Protein AF-A0AAN9FQL2-F1 (afdb_monomer_lite)

Structure (mmCIF, N/CA/C/O backbone):
data_AF-A0AAN9FQL2-F1
#
_entry.id   AF-A0AAN9FQL2-F1
#
loop_
_atom_site.group_PDB
_atom_site.id
_atom_site.type_symbol
_atom_site.label_atom_id
_atom_site.label_alt_id
_atom_site.label_comp_id
_atom_site.label_asym_id
_atom_site.label_entity_id
_atom_site.label_seq_id
_atom_site.pdbx_PDB_ins_code
_atom_site.Cartn_x
_atom_site.Cartn_y
_atom_site.Cartn_z
_atom_site.occupancy
_atom_site.B_iso_or_equiv
_atom_site.auth_seq_id
_atom_site.auth_comp_id
_atom_site.auth_asym_id
_atom_site.auth_atom_id
_atom_site.pdbx_PDB_model_num
ATOM 1 N N . MET A 1 1 ? 14.002 0.396 25.014 1.00 51.19 1 MET A N 1
ATOM 2 C CA . MET A 1 1 ? 13.840 1.867 25.099 1.00 51.19 1 MET A CA 1
ATOM 3 C C . MET A 1 1 ? 13.064 2.362 23.886 1.00 51.19 1 MET A C 1
ATOM 5 O O . MET A 1 1 ? 13.382 1.946 22.779 1.00 51.19 1 MET A O 1
ATOM 9 N N . LYS A 1 2 ? 12.036 3.202 24.072 1.00 46.22 2 LYS A N 1
ATOM 10 C CA . LYS A 1 2 ? 11.300 3.831 22.960 1.00 46.22 2 LYS A CA 1
ATOM 11 C C . LYS A 1 2 ? 12.174 4.928 22.347 1.00 46.22 2 LYS A C 1
ATOM 13 O O . LYS A 1 2 ? 12.532 5.869 23.039 1.00 46.22 2 LYS A O 1
ATOM 18 N N . VAL A 1 3 ? 12.493 4.835 21.061 1.00 54.34 3 VAL A N 1
ATOM 19 C CA . VAL A 1 3 ? 13.335 5.805 20.318 1.00 54.34 3 VAL A CA 1
ATOM 20 C C . VAL A 1 3 ? 12.525 6.791 19.470 1.00 54.34 3 VAL A C 1
ATOM 22 O O . VAL A 1 3 ? 13.082 7.555 18.695 1.00 54.34 3 VAL A O 1
ATOM 25 N N . GLN A 1 4 ? 11.201 6.781 19.602 1.00 56.41 4 GLN A N 1
ATOM 26 C CA . GLN A 1 4 ? 10.334 7.626 18.789 1.00 56.41 4 GLN A CA 1
ATOM 27 C C . GLN A 1 4 ? 10.212 9.019 19.412 1.00 56.41 4 GLN A C 1
ATOM 29 O O . GLN A 1 4 ? 9.865 9.139 20.592 1.00 56.41 4 GLN A O 1
ATOM 34 N N . PHE A 1 5 ? 10.524 10.041 18.616 1.00 62.00 5 PHE A N 1
ATOM 35 C CA . PHE A 1 5 ? 10.239 11.444 18.906 1.00 62.00 5 PHE A CA 1
ATOM 36 C C . PHE A 1 5 ? 8.772 11.747 18.590 1.00 62.00 5 PHE A C 1
ATOM 38 O O . PHE A 1 5 ? 8.214 11.194 17.644 1.00 62.00 5 PHE A O 1
ATOM 45 N N . LEU A 1 6 ? 8.151 12.631 19.374 1.00 62.00 6 LEU A N 1
ATOM 46 C CA . LEU A 1 6 ? 6.770 13.082 19.146 1.00 62.00 6 LEU A CA 1
ATOM 47 C C . LEU A 1 6 ? 6.650 14.019 17.934 1.00 62.00 6 LEU A C 1
ATOM 49 O O . LEU A 1 6 ? 5.574 14.154 17.361 1.00 62.00 6 LEU A O 1
ATOM 53 N N . ARG A 1 7 ? 7.757 14.662 17.547 1.00 69.19 7 ARG A N 1
ATOM 54 C CA . ARG A 1 7 ? 7.868 15.529 16.371 1.00 69.19 7 ARG A CA 1
ATOM 55 C C . ARG A 1 7 ? 8.962 15.0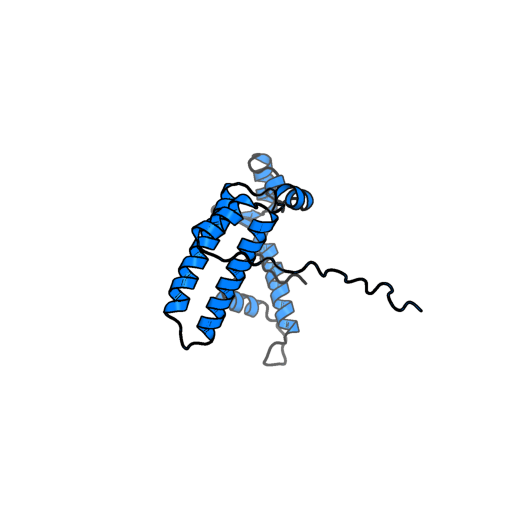12 15.445 1.00 69.19 7 ARG A C 1
ATOM 57 O O . ARG A 1 7 ? 9.979 14.495 15.905 1.00 69.19 7 ARG A O 1
ATOM 64 N N . THR A 1 8 ? 8.752 15.172 14.145 1.00 74.12 8 THR A N 1
ATOM 65 C CA . THR A 1 8 ? 9.788 14.978 13.129 1.00 74.12 8 THR A CA 1
ATOM 66 C C . THR A 1 8 ? 10.626 16.247 13.048 1.00 74.12 8 THR A C 1
ATOM 68 O O . THR A 1 8 ? 10.087 17.302 12.727 1.00 74.12 8 THR A O 1
ATOM 71 N N . TYR A 1 9 ? 11.917 16.147 13.349 1.00 77.31 9 TYR A N 1
ATOM 72 C CA . TYR A 1 9 ? 12.868 17.244 13.169 1.00 77.31 9 TYR A CA 1
ATOM 73 C C . TYR A 1 9 ? 13.525 17.124 11.794 1.00 77.31 9 TYR A C 1
ATOM 75 O O . TYR A 1 9 ? 13.839 16.011 11.368 1.00 77.31 9 TYR A O 1
ATOM 83 N N . GLY A 1 10 ? 13.730 18.252 11.112 1.00 80.88 10 GLY A N 1
ATOM 84 C CA . GLY A 1 10 ? 14.629 18.295 9.956 1.00 80.88 10 GLY A CA 1
ATOM 85 C C . GLY A 1 10 ? 16.086 18.100 10.388 1.00 80.88 10 GLY A C 1
ATOM 86 O O . GLY A 1 10 ? 16.420 18.322 11.554 1.00 80.88 10 GLY A O 1
ATOM 87 N N . ASP A 1 11 ? 16.959 17.708 9.459 1.00 81.19 11 ASP A N 1
ATOM 88 C CA . ASP A 1 11 ? 18.370 17.416 9.764 1.00 81.19 11 ASP A CA 1
ATOM 89 C C . ASP A 1 11 ? 19.112 18.638 10.339 1.00 81.19 11 ASP A C 1
ATOM 91 O O . ASP A 1 11 ? 19.876 18.516 11.299 1.00 81.19 11 ASP A O 1
ATOM 95 N N . GLU A 1 12 ? 18.835 19.830 9.803 1.00 82.06 12 GLU A N 1
ATOM 96 C CA . GLU A 1 12 ? 19.420 21.100 10.254 1.00 82.06 12 GLU A CA 1
ATOM 97 C C . GLU A 1 12 ? 18.959 21.470 11.672 1.00 82.06 12 GLU A C 1
ATOM 99 O O . GLU A 1 12 ? 19.775 21.692 12.567 1.00 82.06 12 GLU A O 1
ATOM 104 N N . GLU A 1 13 ? 17.645 21.445 11.904 1.00 82.44 13 GLU A N 1
ATOM 105 C CA . GLU A 1 13 ? 17.024 21.769 13.193 1.00 82.44 13 GLU A CA 1
ATOM 106 C C . GLU A 1 13 ? 17.474 20.801 14.299 1.00 82.44 13 GLU A C 1
ATOM 108 O O . GLU A 1 13 ? 17.757 21.200 15.434 1.00 82.44 13 GLU A O 1
ATOM 113 N N . LEU A 1 14 ? 17.563 19.511 13.968 1.00 83.50 14 LEU A N 1
ATOM 114 C CA . LEU A 1 14 ? 18.057 18.491 14.882 1.00 83.50 14 LEU A CA 1
ATOM 115 C C . LEU A 1 14 ? 19.525 18.750 15.242 1.00 83.50 14 LEU A C 1
ATOM 117 O O . LEU A 1 14 ? 19.897 18.654 16.415 1.00 83.50 14 LEU A O 1
ATOM 121 N N . GLY A 1 15 ? 20.344 19.123 14.256 1.00 84.38 15 GLY A N 1
ATOM 122 C CA . GLY A 1 15 ? 21.745 19.485 14.448 1.00 84.38 15 GLY A CA 1
ATOM 123 C C . GLY A 1 15 ? 21.928 20.659 15.413 1.00 84.38 15 GLY A C 1
ATOM 124 O O . GLY A 1 15 ? 22.724 20.564 16.352 1.00 84.38 15 GLY A O 1
ATOM 125 N N . GLU A 1 16 ? 21.162 21.738 15.241 1.00 87.44 16 GLU A N 1
ATOM 126 C CA . GLU A 1 16 ? 21.212 22.907 16.129 1.00 87.44 16 GLU A CA 1
ATOM 127 C C . GLU A 1 16 ? 20.805 22.560 17.562 1.00 87.44 16 GLU A C 1
ATOM 129 O O . GLU A 1 16 ? 21.524 22.870 18.518 1.00 87.44 16 GLU A O 1
ATOM 134 N N . LYS A 1 17 ? 19.698 21.833 17.730 1.00 86.50 17 LYS A N 1
ATOM 135 C CA . LYS A 1 17 ? 19.208 21.446 19.058 1.00 86.50 17 LYS A CA 1
ATOM 136 C C . LYS A 1 17 ? 20.178 20.518 19.788 1.00 86.50 17 LYS A C 1
ATOM 138 O O . LYS A 1 17 ? 20.422 20.684 20.983 1.00 86.50 17 LYS A O 1
ATOM 143 N N . LEU A 1 18 ? 20.800 19.577 19.079 1.00 85.50 18 LEU A N 1
ATOM 144 C CA . LEU A 1 18 ? 21.834 18.705 19.645 1.00 85.50 18 LEU A CA 1
ATOM 145 C C . LEU A 1 18 ? 23.146 19.441 19.947 1.00 85.50 18 LEU A C 1
ATOM 147 O O . LEU A 1 18 ? 23.928 18.974 20.784 1.00 85.50 18 LEU A O 1
ATOM 151 N N . ARG A 1 19 ? 23.411 20.566 19.272 1.00 85.75 19 ARG A N 1
ATOM 152 C CA . ARG A 1 19 ? 24.558 21.437 19.548 1.00 85.75 19 ARG A CA 1
ATOM 153 C C . ARG A 1 19 ? 24.353 22.240 20.830 1.00 85.75 19 ARG A C 1
ATOM 155 O O . ARG A 1 19 ? 25.298 22.336 21.606 1.00 85.75 19 ARG A O 1
ATOM 162 N N . LEU A 1 20 ? 23.142 22.743 21.067 1.00 87.75 20 LEU A N 1
ATOM 163 C CA . LEU A 1 20 ? 22.770 23.462 22.293 1.00 87.75 20 LEU A CA 1
ATOM 164 C C . LEU A 1 20 ? 22.824 22.571 23.540 1.00 87.75 20 LEU A C 1
ATOM 166 O O . LEU A 1 20 ? 23.209 23.023 24.609 1.00 87.75 20 LEU A O 1
ATOM 170 N N . LEU A 1 21 ? 22.496 21.285 23.398 1.00 87.00 21 LEU A N 1
ATOM 171 C CA . LEU A 1 21 ? 22.540 20.306 24.492 1.00 87.00 21 LEU A CA 1
ATOM 172 C C . LEU A 1 21 ? 23.948 19.748 24.770 1.00 87.00 21 LEU A C 1
ATOM 174 O O . LEU A 1 21 ? 24.092 18.732 25.455 1.00 87.00 21 LEU A O 1
ATOM 178 N N . ARG A 1 22 ? 24.997 20.368 24.221 1.00 83.56 22 ARG A N 1
ATOM 179 C CA . ARG A 1 22 ? 26.383 19.957 24.459 1.00 83.56 22 ARG A CA 1
ATOM 180 C C . ARG A 1 22 ? 26.787 20.306 25.905 1.00 83.56 22 ARG A C 1
ATOM 182 O O . ARG A 1 22 ? 26.625 21.455 26.299 1.00 83.56 22 ARG A O 1
ATOM 189 N N . PRO A 1 23 ? 27.339 19.360 26.686 1.00 80.31 23 PRO A N 1
ATOM 190 C CA . PRO A 1 23 ? 27.847 19.657 28.025 1.00 80.31 23 PRO A CA 1
ATOM 191 C C . PRO A 1 23 ? 29.068 20.589 27.965 1.00 80.31 23 PRO A C 1
ATOM 193 O O . PRO A 1 23 ? 29.871 20.500 27.036 1.00 80.31 23 PRO A O 1
ATOM 196 N N . GLU A 1 24 ? 29.223 21.452 28.972 1.00 72.44 24 GLU A N 1
ATOM 197 C CA . GLU A 1 24 ? 30.261 22.498 29.009 1.00 72.44 24 GLU A CA 1
ATOM 198 C C . GLU A 1 24 ? 31.692 21.958 29.153 1.00 72.44 24 GLU A C 1
ATOM 200 O O . GLU A 1 24 ? 32.648 22.606 28.734 1.00 72.44 24 GLU A O 1
ATOM 205 N N . ARG A 1 25 ? 31.865 20.757 29.715 1.00 60.97 25 ARG A N 1
ATOM 206 C CA . ARG A 1 25 ? 33.187 20.172 29.969 1.00 60.97 25 ARG A CA 1
ATOM 207 C C . ARG A 1 25 ? 33.502 19.079 28.954 1.00 60.97 25 ARG A C 1
ATOM 209 O O . ARG A 1 25 ? 32.854 18.032 28.967 1.00 60.97 25 ARG A O 1
ATOM 216 N N . LYS A 1 26 ? 34.521 19.288 28.111 1.00 58.69 26 LYS A N 1
ATOM 217 C CA . LYS A 1 26 ? 35.073 18.230 27.252 1.00 58.69 26 LYS A CA 1
ATOM 218 C C . LYS A 1 26 ? 36.582 18.322 27.060 1.00 58.69 26 LYS A C 1
ATOM 220 O O . LYS A 1 26 ? 37.083 19.324 26.575 1.00 58.69 26 LYS A O 1
ATOM 225 N N . GLU A 1 27 ? 37.251 17.207 27.347 1.00 57.19 27 GLU A N 1
ATOM 226 C CA . GLU A 1 27 ? 38.661 16.927 27.026 1.00 57.19 27 GLU A CA 1
ATOM 227 C C . GLU A 1 27 ? 38.855 16.196 25.679 1.00 57.19 27 GLU A C 1
ATOM 229 O O . GLU A 1 27 ? 39.988 15.968 25.274 1.00 57.19 27 GLU A O 1
ATOM 234 N N . LYS A 1 28 ? 37.786 15.789 24.972 1.00 57.97 28 LYS A N 1
ATOM 235 C CA . LYS A 1 28 ? 37.885 15.036 23.702 1.00 57.97 28 LYS A CA 1
ATOM 236 C C . LYS A 1 28 ? 37.158 15.716 22.542 1.00 57.97 28 LYS A C 1
ATOM 238 O O . LYS A 1 28 ? 36.003 16.123 22.685 1.00 57.97 28 LYS A O 1
ATOM 243 N N . ASP A 1 29 ? 37.820 15.718 21.382 1.00 59.84 29 ASP A N 1
ATOM 244 C CA . ASP A 1 29 ? 37.390 16.369 20.133 1.00 59.84 29 ASP A CA 1
ATOM 245 C C . ASP A 1 29 ? 36.128 15.764 19.495 1.00 59.84 29 ASP A C 1
ATOM 247 O O . ASP A 1 29 ? 35.439 16.426 18.718 1.00 59.84 29 ASP A O 1
ATOM 251 N N . TRP A 1 30 ? 35.770 14.522 19.844 1.00 63.22 30 TRP A N 1
ATOM 252 C CA . TRP A 1 30 ? 34.618 13.814 19.277 1.00 63.22 30 TRP A CA 1
ATOM 253 C C . TRP A 1 30 ? 33.666 13.308 20.369 1.00 63.22 30 TRP A C 1
ATOM 255 O O . TRP A 1 30 ? 34.095 12.860 21.433 1.00 63.22 30 TRP A O 1
ATOM 265 N N . PHE A 1 31 ? 32.352 13.409 20.144 1.00 72.75 31 PHE A N 1
ATOM 266 C CA . PHE A 1 31 ? 31.340 12.973 21.117 1.00 72.75 31 PHE A CA 1
ATOM 267 C C . PHE A 1 31 ? 31.217 11.443 21.160 1.00 72.75 31 PHE A C 1
ATOM 269 O O . PHE A 1 31 ? 31.434 10.764 20.157 1.00 72.75 31 PHE A O 1
ATOM 276 N N . SER A 1 32 ? 30.855 10.891 22.321 1.00 82.75 32 SER A N 1
ATOM 277 C CA . SER A 1 32 ? 30.612 9.448 22.459 1.00 82.75 32 SER A CA 1
ATOM 278 C C . SER A 1 32 ? 29.168 9.082 22.085 1.00 82.75 32 SER A C 1
ATOM 280 O O . SER A 1 32 ? 28.265 9.917 22.147 1.00 82.75 32 SER A O 1
ATOM 282 N N . ILE A 1 33 ? 28.915 7.819 21.725 1.00 81.31 33 ILE A N 1
ATOM 283 C CA . ILE A 1 33 ? 27.553 7.334 21.430 1.00 81.31 33 ILE A CA 1
ATOM 284 C C . ILE A 1 33 ? 26.620 7.435 22.647 1.00 81.31 33 ILE A C 1
ATOM 286 O O . ILE A 1 33 ? 25.439 7.744 22.505 1.00 81.31 33 ILE A O 1
ATOM 290 N N . ALA A 1 34 ? 27.160 7.222 23.851 1.00 81.38 34 ALA A N 1
ATOM 291 C CA . ALA A 1 34 ? 26.422 7.362 25.102 1.00 81.38 34 ALA A CA 1
ATOM 292 C C . ALA A 1 34 ? 25.980 8.814 25.317 1.00 81.38 34 ALA A C 1
ATOM 294 O O . ALA A 1 34 ? 24.835 9.073 25.676 1.00 81.38 34 ALA A O 1
ATOM 295 N N . GLU A 1 35 ? 26.862 9.758 25.000 1.00 84.44 35 GLU A N 1
ATOM 296 C CA . GLU A 1 35 ? 26.570 11.181 25.088 1.00 84.44 35 GLU A CA 1
ATOM 297 C C . GLU A 1 35 ? 25.531 11.627 24.051 1.00 84.44 35 GLU A C 1
ATOM 299 O O . GLU A 1 35 ? 24.625 12.391 24.375 1.00 84.44 35 GLU A O 1
ATOM 304 N N . LEU A 1 36 ? 25.613 11.142 22.806 1.00 84.19 36 LEU A N 1
ATOM 305 C CA . LEU A 1 36 ? 24.585 11.430 21.802 1.00 84.19 36 LEU A CA 1
ATOM 306 C C . LEU A 1 36 ? 23.213 10.925 22.265 1.00 84.19 36 LEU A C 1
ATOM 308 O O . LEU A 1 36 ? 22.226 11.648 22.152 1.00 84.19 36 LEU A O 1
ATOM 312 N N . ASN A 1 37 ? 23.155 9.715 22.824 1.00 83.56 37 ASN A N 1
ATOM 313 C CA . ASN A 1 37 ? 21.918 9.172 23.376 1.00 83.56 37 ASN A CA 1
ATOM 314 C C . ASN A 1 37 ? 21.366 10.045 24.509 1.00 83.56 37 ASN A C 1
ATOM 316 O O . ASN A 1 37 ? 20.172 10.331 24.519 1.00 83.56 37 ASN A O 1
ATOM 320 N N . GLU A 1 38 ? 22.217 10.522 25.418 1.00 85.12 38 GLU A N 1
ATOM 321 C CA . GLU A 1 38 ? 21.806 11.434 26.489 1.00 85.12 38 GLU A CA 1
ATOM 322 C C . GLU A 1 38 ? 21.219 12.740 25.931 1.00 85.12 38 GLU A C 1
ATOM 324 O O . GLU A 1 38 ? 20.167 13.199 26.379 1.00 85.12 38 GLU A O 1
ATOM 329 N N . ARG A 1 39 ? 21.833 13.303 24.884 1.00 87.56 39 ARG A N 1
ATOM 330 C CA . ARG A 1 39 ? 21.306 14.497 24.208 1.00 87.56 39 ARG A CA 1
ATOM 331 C C . ARG A 1 39 ? 19.961 14.239 23.539 1.00 87.56 39 ARG A C 1
ATOM 333 O O . ARG A 1 39 ? 19.072 15.074 23.646 1.00 87.56 39 ARG A O 1
ATOM 340 N N . LEU A 1 40 ? 19.787 13.095 22.877 1.00 84.25 40 LEU A N 1
ATOM 341 C CA . LEU A 1 40 ? 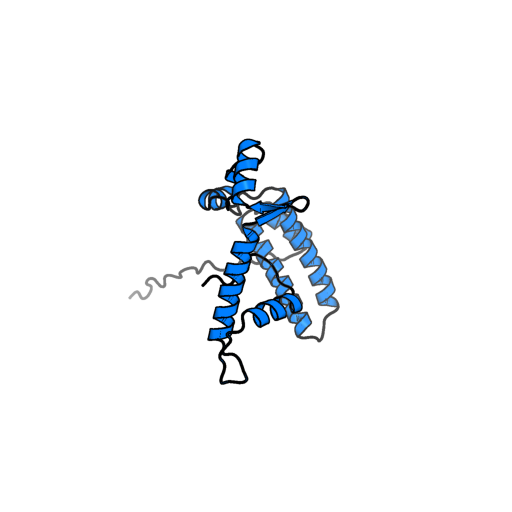18.517 12.716 22.249 1.00 84.25 40 LEU A CA 1
ATOM 342 C C . LEU A 1 40 ? 17.403 12.513 23.292 1.00 84.25 40 LEU A C 1
ATOM 344 O O . LEU A 1 40 ? 16.249 12.853 23.030 1.00 84.25 40 LEU A O 1
ATOM 348 N N . VAL A 1 41 ? 17.739 12.005 24.482 1.00 85.25 41 VAL A N 1
ATOM 349 C CA . VAL A 1 41 ? 16.800 11.893 25.611 1.00 85.25 41 VAL A CA 1
ATOM 350 C C . VAL A 1 41 ? 16.415 13.276 26.138 1.00 85.25 41 VAL A C 1
ATOM 352 O O . VAL A 1 41 ? 15.228 13.580 26.200 1.00 85.25 41 VAL A O 1
ATOM 355 N N . ARG A 1 42 ? 17.383 14.159 26.410 1.00 84.25 42 ARG A N 1
ATOM 356 C CA . ARG A 1 42 ? 17.101 15.543 26.841 1.00 84.25 42 ARG A CA 1
ATOM 357 C C . ARG A 1 42 ? 16.297 16.322 25.800 1.00 84.25 42 ARG A C 1
ATOM 359 O O . ARG A 1 42 ? 15.393 17.074 26.146 1.00 84.25 42 ARG A O 1
ATOM 366 N N . LEU A 1 43 ? 16.585 16.119 24.514 1.00 83.56 43 LEU A N 1
ATOM 367 C CA . LEU A 1 43 ? 15.841 16.729 23.415 1.00 83.56 43 LEU A CA 1
ATOM 368 C C . LEU A 1 43 ? 14.364 16.320 23.427 1.00 83.56 43 LEU A C 1
ATOM 370 O O . LEU A 1 43 ? 13.493 17.149 23.170 1.00 83.56 43 LEU A O 1
ATOM 374 N N . ARG A 1 44 ? 14.075 15.058 23.763 1.00 78.75 44 ARG A N 1
ATOM 375 C CA . ARG A 1 44 ? 12.702 14.580 23.948 1.00 78.75 44 ARG A CA 1
ATOM 376 C C . ARG A 1 44 ? 12.039 15.254 25.138 1.00 78.75 44 ARG A C 1
ATOM 378 O O . ARG A 1 44 ? 10.938 15.753 24.973 1.00 78.75 44 ARG A O 1
ATOM 385 N N . GLU A 1 45 ? 12.692 15.294 26.295 1.00 78.62 45 GLU A N 1
ATOM 386 C CA . GLU A 1 45 ? 12.132 15.932 27.495 1.00 78.62 45 GLU A CA 1
ATOM 387 C C . GLU A 1 45 ? 11.818 17.414 27.243 1.00 78.62 45 GLU A C 1
ATOM 389 O O . GLU A 1 45 ? 10.771 17.916 27.649 1.00 78.62 45 GLU A O 1
ATOM 394 N N . MET A 1 46 ? 12.689 18.110 26.508 1.00 72.06 46 MET A N 1
ATOM 395 C CA . MET A 1 46 ? 12.447 19.480 26.052 1.00 72.06 46 MET A CA 1
ATOM 396 C C . MET A 1 46 ? 11.266 19.559 25.079 1.00 72.06 46 MET A C 1
ATOM 398 O O . MET A 1 46 ? 10.442 20.463 25.187 1.00 72.06 46 MET A O 1
ATOM 402 N N . GLY A 1 47 ? 11.150 18.603 24.154 1.00 68.31 47 GLY A N 1
ATOM 403 C CA . GLY A 1 47 ? 10.021 18.487 23.232 1.00 68.31 47 GLY A CA 1
ATOM 404 C C . GLY A 1 47 ? 8.691 18.177 23.926 1.00 68.31 47 GLY A C 1
ATOM 405 O O . GLY A 1 47 ? 7.675 18.723 23.522 1.00 68.31 47 GLY A O 1
ATOM 406 N N . GLU A 1 48 ? 8.684 17.363 24.980 1.00 65.50 48 GLU A N 1
ATOM 407 C CA . GLU A 1 48 ? 7.505 17.048 25.799 1.00 65.50 48 GLU A CA 1
ATOM 408 C C . GLU A 1 48 ? 7.069 18.262 26.636 1.00 65.50 48 GLU A C 1
ATOM 410 O O . GLU A 1 48 ? 5.881 18.575 26.687 1.00 65.50 48 GLU A O 1
ATOM 415 N N . LYS A 1 49 ? 8.025 19.018 27.197 1.00 65.31 49 LYS A N 1
ATOM 416 C CA . LYS A 1 49 ? 7.772 20.292 27.901 1.00 65.31 49 LYS A CA 1
ATOM 417 C C . LYS A 1 49 ? 7.326 21.429 26.977 1.00 65.31 49 LYS A C 1
ATOM 419 O O . LYS A 1 49 ? 6.598 22.312 27.406 1.00 65.31 49 LYS A O 1
ATOM 424 N N . GLN A 1 50 ? 7.759 21.443 25.716 1.00 59.09 50 GLN A N 1
ATOM 425 C CA . GLN A 1 50 ? 7.239 22.385 24.716 1.00 59.09 50 GLN A CA 1
ATOM 426 C C . GLN A 1 50 ? 5.890 21.929 24.172 1.00 59.09 50 GLN A C 1
ATOM 428 O O . GLN A 1 50 ? 5.021 22.754 23.929 1.00 59.09 50 GLN A O 1
ATOM 433 N N . ALA A 1 51 ? 5.698 20.620 23.998 1.00 57.97 51 ALA A N 1
ATOM 434 C CA . ALA A 1 51 ? 4.417 20.064 23.605 1.00 57.97 51 ALA A CA 1
ATOM 435 C C . ALA A 1 51 ? 3.357 20.323 24.669 1.00 57.97 51 ALA A C 1
ATOM 437 O O . ALA A 1 51 ? 2.212 20.471 24.294 1.00 57.97 51 ALA A O 1
ATOM 438 N N . SER A 1 52 ? 3.701 20.465 25.954 1.00 57.88 52 SER A N 1
ATOM 439 C CA . SER A 1 52 ? 2.728 20.847 26.980 1.00 57.88 52 SER A CA 1
ATOM 440 C C . SER A 1 52 ? 2.188 22.274 26.847 1.00 57.88 52 SER A C 1
ATOM 442 O O . SER A 1 52 ? 1.366 22.648 27.676 1.00 57.88 52 SER A O 1
ATOM 444 N N . PHE A 1 53 ? 2.606 23.062 25.850 1.00 55.81 53 PHE A N 1
ATOM 445 C CA . PHE A 1 53 ? 2.048 24.374 25.524 1.00 55.81 53 PHE A CA 1
ATOM 446 C C . PHE A 1 53 ? 1.717 24.459 24.026 1.00 55.81 53 PHE A C 1
ATOM 448 O O . PHE A 1 53 ? 2.464 23.988 23.170 1.00 55.81 53 PHE A O 1
ATOM 455 N N . VAL A 1 54 ? 0.574 25.049 23.695 1.00 62.22 54 VAL A N 1
ATOM 456 C CA . VAL A 1 54 ? 0.116 25.294 22.325 1.00 62.22 54 VAL A CA 1
ATOM 457 C C . VAL A 1 54 ? -0.054 26.796 22.167 1.00 62.22 54 VAL A C 1
ATOM 459 O O . VAL A 1 54 ? -0.736 27.436 22.967 1.00 62.22 54 VAL A O 1
ATOM 462 N 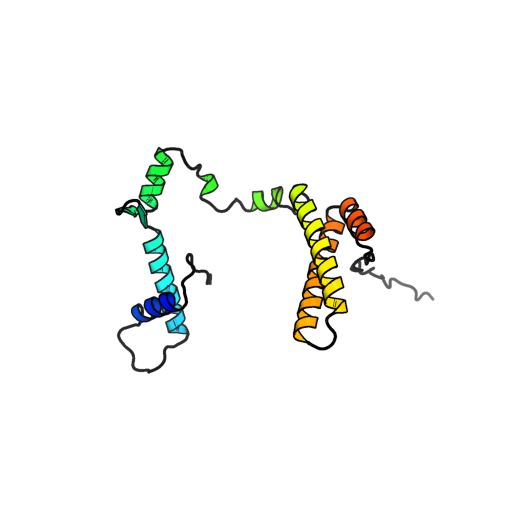N . ASN A 1 55 ? 0.563 27.359 21.130 1.00 57.97 55 ASN A N 1
ATOM 463 C CA . ASN A 1 55 ? 0.405 28.768 20.807 1.00 57.97 55 ASN A CA 1
ATOM 464 C C . ASN A 1 55 ? -0.900 28.964 20.023 1.00 57.97 55 ASN A C 1
ATOM 466 O O . ASN A 1 55 ? -1.045 28.440 18.917 1.00 57.97 55 ASN A O 1
ATOM 470 N N . VAL A 1 56 ? -1.853 29.692 20.603 1.00 57.16 56 VAL A N 1
ATOM 471 C CA . VAL A 1 56 ? -3.123 30.045 19.955 1.00 57.16 56 VAL A CA 1
ATOM 472 C C . VAL A 1 56 ? -3.260 31.561 19.996 1.00 57.16 56 VAL A C 1
ATOM 474 O O . VAL A 1 56 ? -3.367 32.152 21.066 1.00 57.16 56 VAL A O 1
ATOM 477 N N . GLY A 1 57 ? -3.225 32.206 18.827 1.00 58.66 57 GLY A N 1
ATOM 478 C CA . GLY A 1 57 ? -3.405 33.659 18.721 1.00 58.66 57 GLY A CA 1
ATOM 479 C C . GLY A 1 57 ? -2.331 34.491 19.434 1.00 58.66 57 GLY A C 1
ATOM 480 O O . GLY A 1 57 ? -2.637 35.579 19.908 1.00 58.66 57 GLY A O 1
ATOM 481 N N . GLY A 1 58 ? -1.095 33.987 19.538 1.00 63.97 58 GLY A N 1
ATOM 482 C CA . GLY A 1 58 ? 0.013 34.693 20.193 1.00 63.97 58 GLY A CA 1
ATOM 483 C C . GLY A 1 58 ? 0.128 34.457 21.701 1.00 63.97 58 GLY A C 1
ATOM 484 O O . GLY A 1 58 ? 1.041 34.999 22.316 1.00 63.97 58 GLY A O 1
ATOM 485 N N . PHE A 1 59 ? -0.738 33.627 22.289 1.00 60.09 59 PHE A N 1
ATOM 486 C CA . PHE A 1 59 ? -0.643 33.212 23.687 1.00 60.09 59 PHE A CA 1
ATOM 487 C C . PHE A 1 59 ? -0.202 31.756 23.789 1.00 60.09 59 PHE A C 1
ATOM 489 O O . PHE A 1 59 ? -0.768 30.879 23.133 1.00 60.09 59 PHE A O 1
ATOM 496 N N . ASP A 1 60 ? 0.783 31.499 24.646 1.00 58.56 60 ASP A N 1
ATOM 497 C CA . ASP A 1 60 ? 1.203 30.147 24.994 1.00 58.56 60 ASP A CA 1
ATOM 498 C C . ASP A 1 60 ? 0.252 29.589 26.053 1.00 58.56 60 ASP A C 1
ATOM 500 O O . ASP A 1 60 ? 0.336 29.921 27.236 1.00 58.56 60 ASP A O 1
ATOM 504 N N . ILE A 1 61 ? -0.686 28.748 25.622 1.00 65.12 61 ILE A N 1
ATOM 505 C CA . ILE A 1 61 ? -1.664 28.126 26.512 1.00 65.12 61 ILE A CA 1
ATOM 506 C C . ILE A 1 61 ? -1.189 26.710 26.812 1.00 65.12 61 ILE A C 1
ATOM 508 O O . ILE A 1 61 ? -0.836 25.962 25.901 1.00 65.12 61 ILE A O 1
ATOM 512 N N . SER A 1 62 ? -1.155 26.308 28.083 1.00 64.62 62 SER A N 1
ATOM 513 C CA . SER A 1 62 ? -0.749 24.941 28.409 1.00 64.62 62 SER A CA 1
ATOM 514 C C . SER A 1 62 ? -1.772 23.937 27.865 1.00 64.62 62 SER A C 1
ATOM 516 O O . SER A 1 62 ? -2.973 24.174 27.924 1.00 64.62 62 SER A O 1
ATOM 518 N N . ILE A 1 63 ? -1.332 22.780 27.370 1.00 63.53 63 ILE A N 1
ATOM 519 C CA . ILE A 1 63 ? -2.221 21.696 26.931 1.00 63.53 63 ILE A CA 1
ATOM 520 C C . ILE A 1 63 ? -3.203 21.329 28.037 1.00 63.53 63 ILE A C 1
ATOM 522 O O . ILE A 1 63 ? -4.352 21.051 27.740 1.00 63.53 63 ILE A O 1
ATOM 526 N N . VAL A 1 64 ? -2.787 21.365 29.304 1.00 61.44 64 VAL A N 1
ATOM 527 C CA . VAL A 1 64 ? -3.671 21.053 30.435 1.00 61.44 64 VAL A CA 1
ATOM 528 C C . VAL A 1 64 ? -4.773 22.107 30.591 1.00 61.44 64 VAL A C 1
ATOM 530 O O . VAL A 1 64 ? -5.920 21.749 30.838 1.00 61.44 64 VAL A O 1
ATOM 533 N N . THR A 1 65 ? -4.455 23.392 30.395 1.00 65.50 65 THR A N 1
ATOM 534 C CA . THR A 1 65 ? -5.460 24.471 30.438 1.00 65.50 65 THR A CA 1
ATOM 535 C C . THR A 1 65 ? -6.353 24.483 29.201 1.00 65.50 65 THR A C 1
ATOM 537 O O . THR A 1 65 ? -7.562 24.656 29.333 1.00 65.50 65 THR A O 1
ATOM 540 N N . LEU A 1 66 ? -5.812 24.203 28.011 1.00 65.62 66 LEU A N 1
ATOM 541 C CA . LEU A 1 66 ? -6.627 23.979 26.815 1.00 65.62 66 LEU A CA 1
ATOM 542 C C . LEU A 1 66 ? -7.531 22.764 26.970 1.00 65.62 66 LEU A C 1
ATOM 544 O O . LEU A 1 66 ? -8.697 22.838 26.610 1.00 65.62 66 LEU A O 1
ATOM 548 N N . GLN A 1 67 ? -7.031 21.672 27.540 1.00 61.97 67 GLN A N 1
ATOM 549 C CA . GLN A 1 67 ? -7.817 20.472 27.787 1.00 61.97 67 GLN A CA 1
ATOM 550 C C . GLN A 1 67 ? -8.969 20.768 28.747 1.00 61.97 67 GLN A C 1
ATOM 552 O O . GLN A 1 67 ? -10.100 20.406 28.445 1.00 61.97 67 GLN A O 1
ATOM 557 N N . SER A 1 68 ? -8.726 21.500 29.842 1.00 64.69 68 SER A N 1
ATOM 558 C CA . SER A 1 68 ? -9.807 21.899 30.753 1.00 64.69 68 SER A CA 1
ATOM 559 C C . SER A 1 68 ? -10.817 22.843 30.094 1.00 64.69 68 SER A C 1
ATOM 561 O O . SER A 1 68 ? -12.013 22.731 30.349 1.00 64.69 68 SER A O 1
ATOM 563 N N . MET A 1 69 ? -10.357 23.748 29.222 1.00 69.12 69 MET A N 1
ATOM 564 C CA . MET A 1 69 ? -11.233 24.638 28.449 1.00 69.12 69 MET A CA 1
ATOM 565 C C . MET A 1 69 ? -12.077 23.868 27.422 1.00 69.12 69 MET A C 1
ATOM 567 O O . MET A 1 69 ? -13.265 24.138 27.266 1.00 69.12 69 MET A O 1
ATOM 571 N N . LEU A 1 70 ? -11.485 22.891 26.735 1.00 64.44 70 LEU A N 1
ATOM 572 C CA . LEU A 1 70 ? -12.173 22.040 25.763 1.00 64.44 70 LEU A CA 1
ATOM 573 C C . LEU A 1 70 ? -13.173 21.090 26.437 1.00 64.44 70 LEU A C 1
ATOM 575 O O . LEU A 1 70 ? -14.260 20.885 25.893 1.00 64.44 70 LEU A O 1
ATOM 579 N N . ASP A 1 71 ? -12.843 20.564 27.620 1.00 62.59 71 ASP A N 1
ATOM 580 C CA . ASP A 1 71 ? -13.745 19.745 28.437 1.00 62.59 71 ASP A CA 1
ATOM 581 C C . ASP A 1 71 ? -14.959 20.563 28.911 1.00 62.59 71 ASP A C 1
ATOM 583 O O . ASP A 1 71 ? -16.088 20.076 28.853 1.00 62.59 71 ASP A O 1
ATOM 587 N N . GLN A 1 72 ? -14.761 21.832 29.303 1.00 67.06 72 GLN A N 1
ATOM 588 C CA . GLN A 1 72 ? -15.857 22.752 29.649 1.00 67.06 72 GLN A CA 1
ATOM 589 C C . GLN A 1 72 ? -16.768 23.080 28.460 1.00 67.06 72 GLN A C 1
ATOM 591 O O . GLN A 1 72 ? -17.963 23.299 28.646 1.00 67.06 72 GLN A O 1
ATOM 596 N N . LEU A 1 73 ? -16.224 23.101 27.242 1.00 69.50 73 LEU A N 1
ATOM 597 C CA . LEU A 1 73 ? -16.982 23.345 26.013 1.00 69.50 73 LEU A CA 1
ATOM 598 C C . LEU A 1 73 ? -17.666 22.081 25.461 1.00 69.50 73 LEU A C 1
ATOM 600 O O . LEU A 1 73 ? -18.369 22.169 24.456 1.00 69.50 73 LEU A O 1
ATOM 604 N N . GLY A 1 74 ? -17.466 20.908 26.082 1.00 61.88 74 GLY A N 1
ATOM 605 C CA . GLY A 1 74 ? -18.073 19.639 25.659 1.00 61.88 74 GLY A CA 1
ATOM 606 C C . GLY A 1 74 ? -17.705 19.210 24.231 1.00 61.88 74 GLY A C 1
ATOM 607 O O . GLY A 1 74 ? -18.403 18.391 23.635 1.00 61.88 74 GLY A O 1
ATOM 608 N N . ALA A 1 75 ? -16.642 19.784 23.659 1.00 66.06 75 ALA A N 1
ATOM 609 C CA . ALA A 1 75 ? -16.376 19.735 22.223 1.00 66.06 75 ALA A CA 1
ATOM 610 C C . ALA A 1 75 ? -15.610 18.480 21.780 1.00 66.06 75 ALA A C 1
ATOM 612 O O . ALA A 1 75 ? -15.692 18.099 20.612 1.00 66.06 75 ALA A O 1
ATOM 613 N N . ILE A 1 76 ? -14.872 17.823 22.684 1.00 57.91 76 ILE A N 1
ATOM 614 C CA . ILE A 1 76 ? -14.140 16.592 22.366 1.00 57.91 76 ILE A CA 1
ATOM 615 C C . ILE A 1 76 ? -14.428 15.544 23.438 1.00 57.91 76 ILE A C 1
ATOM 617 O O . ILE A 1 76 ? -13.984 15.691 24.575 1.00 57.91 76 ILE A O 1
ATOM 621 N N . PRO A 1 77 ? -15.153 14.466 23.111 1.00 62.28 77 PRO A N 1
ATOM 622 C CA . PRO A 1 77 ? -15.371 13.407 24.074 1.00 62.28 77 PRO A CA 1
ATOM 623 C C . PRO A 1 77 ? -14.038 12.716 24.394 1.00 62.28 77 PRO A C 1
ATOM 625 O O . PRO A 1 77 ? -13.236 12.416 23.508 1.00 62.28 77 PRO A O 1
ATOM 628 N N . SER A 1 78 ? -13.812 12.426 25.673 1.00 56.34 78 SER A N 1
ATOM 629 C CA . SER A 1 78 ? -12.551 11.895 26.213 1.00 56.34 78 SER A CA 1
ATOM 630 C C . SER A 1 78 ? -12.049 10.609 25.539 1.00 56.34 78 SER A C 1
ATOM 632 O O . SER A 1 78 ? -10.850 10.331 25.544 1.00 56.34 78 SER A O 1
ATOM 634 N N . PHE A 1 79 ? -12.933 9.845 24.887 1.00 65.62 79 PHE A N 1
ATOM 635 C CA . PHE A 1 79 ? -12.561 8.655 24.116 1.00 65.62 79 PHE A CA 1
ATOM 636 C C . PHE A 1 79 ? -11.751 8.960 22.842 1.00 65.62 79 PHE A C 1
ATOM 638 O O . PHE A 1 79 ? -11.088 8.058 22.337 1.00 65.62 79 PHE A O 1
ATOM 645 N N . SER A 1 80 ? -11.788 10.195 22.324 1.00 63.78 80 SER A N 1
ATOM 646 C CA . SER A 1 80 ? -11.026 10.620 21.137 1.00 63.78 80 SER A CA 1
ATOM 647 C C . SER A 1 80 ? -9.581 11.022 21.442 1.00 63.78 80 SER A C 1
ATOM 649 O O . SER A 1 80 ? -8.789 11.167 20.515 1.00 63.78 80 SER A O 1
ATOM 651 N N . LEU A 1 81 ? -9.231 11.211 22.717 1.00 65.06 81 LEU A N 1
ATOM 652 C CA . LEU A 1 81 ? -7.927 11.734 23.143 1.00 65.06 81 LEU A CA 1
ATOM 653 C C . LEU A 1 81 ? -6.917 10.628 23.491 1.00 65.06 81 LEU A C 1
ATOM 655 O O . LEU A 1 81 ? -5.718 10.886 23.573 1.00 65.06 81 LEU A O 1
ATOM 659 N N . GLY A 1 82 ? -7.389 9.393 23.687 1.00 68.88 82 GLY A N 1
ATOM 660 C CA . GLY A 1 82 ? -6.557 8.232 23.996 1.00 68.88 82 GLY A CA 1
ATOM 661 C C . GLY A 1 82 ? -6.412 7.275 22.809 1.00 68.88 82 GLY A C 1
ATOM 662 O O . GLY A 1 82 ? -7.298 7.215 21.954 1.00 68.88 82 GLY A O 1
ATOM 663 N N . PRO A 1 83 ? -5.324 6.481 22.748 1.00 68.88 83 PRO A N 1
ATOM 664 C CA . PRO A 1 83 ? -5.255 5.376 21.801 1.00 68.88 83 PRO A CA 1
ATOM 665 C C . PRO A 1 83 ? -6.459 4.440 22.019 1.00 68.88 83 PRO A C 1
ATOM 667 O O . PRO A 1 83 ? -6.838 4.190 23.170 1.00 68.88 83 PRO A O 1
ATOM 670 N N . PRO A 1 84 ? -7.086 3.930 20.943 1.00 74.25 84 PRO A N 1
ATOM 671 C CA . PRO A 1 84 ? -8.250 3.064 21.064 1.00 74.25 84 PRO A CA 1
ATOM 672 C C . PRO A 1 84 ? -7.916 1.841 21.922 1.00 74.25 84 PRO A C 1
ATOM 674 O O . PRO A 1 84 ? -6.832 1.267 21.812 1.00 74.25 84 PRO A O 1
ATOM 677 N N . LYS A 1 85 ? -8.852 1.451 22.797 1.00 82.12 85 LYS A N 1
ATOM 678 C CA . LYS A 1 85 ? -8.662 0.319 23.715 1.00 82.12 85 LYS A CA 1
ATOM 679 C C . LYS A 1 85 ? -8.307 -0.936 22.911 1.00 82.12 85 LYS A C 1
ATOM 681 O O . LYS A 1 85 ? -9.061 -1.312 22.014 1.00 82.12 85 LYS A O 1
ATOM 686 N N . GLU A 1 86 ? -7.205 -1.598 23.259 1.00 75.88 86 GLU A N 1
ATOM 687 C CA . GLU A 1 86 ? -6.648 -2.721 22.481 1.00 75.88 86 GLU A CA 1
ATOM 688 C C . GLU A 1 86 ? -7.670 -3.832 22.208 1.00 75.88 86 GLU A C 1
ATOM 690 O O . GLU A 1 86 ? -7.815 -4.265 21.070 1.00 75.88 86 GLU A O 1
ATOM 695 N N . HIS A 1 87 ? -8.466 -4.217 23.209 1.00 77.31 87 HIS A N 1
ATOM 696 C CA . HIS A 1 87 ? -9.488 -5.259 23.054 1.00 77.31 87 HIS A CA 1
ATOM 697 C C . HIS A 1 87 ? -10.615 -4.887 22.072 1.00 77.31 87 HIS A C 1
ATOM 699 O O . HIS A 1 87 ? -11.248 -5.770 21.496 1.00 77.31 87 HIS A O 1
ATOM 705 N N . LEU A 1 88 ? -10.892 -3.593 21.870 1.00 75.56 88 LEU A N 1
ATOM 706 C CA . LEU A 1 88 ? -11.857 -3.133 20.864 1.00 75.56 88 LEU A CA 1
ATOM 707 C C . LEU A 1 88 ? -11.233 -3.146 19.471 1.00 75.56 88 LEU A C 1
ATOM 709 O O . LEU A 1 88 ? -11.905 -3.503 18.506 1.00 75.56 88 LEU A O 1
ATOM 713 N N . VAL A 1 89 ? -9.950 -2.789 19.373 1.00 71.50 89 VAL A N 1
ATOM 714 C CA . VAL A 1 89 ? -9.203 -2.892 18.117 1.00 71.50 89 VAL A CA 1
ATOM 715 C C . VAL A 1 89 ? -9.162 -4.343 17.670 1.00 71.50 89 VAL A C 1
ATOM 717 O O . VAL A 1 89 ? -9.517 -4.633 16.539 1.00 71.50 89 VAL A O 1
ATOM 720 N N . GLU A 1 90 ? -8.824 -5.267 18.560 1.00 72.12 90 GLU A N 1
ATOM 721 C CA . GLU A 1 90 ? -8.785 -6.685 18.226 1.00 72.12 90 GLU A CA 1
ATOM 722 C C . GLU A 1 90 ? -10.166 -7.180 17.777 1.00 72.12 90 GLU A C 1
ATOM 724 O O . GLU A 1 90 ? -10.311 -7.612 16.640 1.00 72.12 90 GLU A O 1
ATOM 729 N N . LYS A 1 91 ? -11.215 -6.969 18.581 1.00 69.44 91 LYS A N 1
ATOM 730 C CA . LYS A 1 91 ? -12.573 -7.453 18.284 1.00 69.44 91 LYS A CA 1
ATOM 731 C C . LYS A 1 91 ? -13.167 -6.912 16.973 1.00 69.44 91 LYS A C 1
ATOM 733 O O . LYS A 1 91 ? -13.811 -7.665 16.241 1.00 69.44 91 LYS A O 1
ATOM 738 N N . TYR A 1 92 ? -12.991 -5.621 16.684 1.00 62.84 92 TYR A N 1
ATOM 739 C CA . TYR A 1 92 ? -13.653 -4.959 15.549 1.00 62.84 92 TYR A CA 1
ATOM 740 C C . TYR A 1 92 ? -12.752 -4.755 14.329 1.00 62.84 92 TYR A C 1
ATOM 742 O O . TYR A 1 92 ? -13.261 -4.737 13.214 1.00 62.84 92 TYR A O 1
ATOM 750 N N . TYR A 1 93 ? -11.435 -4.655 14.511 1.00 59.75 93 TYR A N 1
ATOM 751 C CA . TYR A 1 93 ? -10.457 -4.576 13.419 1.00 59.75 93 TYR A CA 1
ATOM 752 C C . TYR A 1 93 ? -9.790 -5.929 13.140 1.00 59.75 93 TYR A C 1
ATOM 754 O O . TYR A 1 93 ? -8.711 -5.990 12.540 1.00 59.75 93 TYR A O 1
ATOM 762 N N . HIS A 1 94 ? -10.433 -7.037 13.525 1.00 65.31 94 HIS A N 1
ATOM 763 C CA . HIS A 1 94 ? -10.070 -8.336 12.978 1.00 65.31 94 HIS A CA 1
ATOM 764 C C . HIS A 1 94 ? -10.183 -8.303 11.444 1.00 65.31 94 HIS A C 1
ATOM 766 O O . HIS A 1 94 ? -11.142 -7.748 10.905 1.00 65.31 94 HIS A O 1
ATOM 772 N N . PRO A 1 95 ? -9.232 -8.920 10.723 1.00 60.34 95 PRO A N 1
ATOM 773 C CA . PRO A 1 95 ? -9.216 -8.927 9.260 1.00 60.34 95 PRO A CA 1
ATOM 774 C C . PRO A 1 95 ? -10.508 -9.480 8.626 1.00 60.34 95 PRO A C 1
ATOM 776 O O . PRO A 1 95 ? -10.883 -9.092 7.519 1.00 60.34 95 PRO A O 1
ATOM 779 N N . ASP A 1 96 ? -11.228 -10.332 9.347 1.00 63.97 96 ASP A N 1
ATOM 780 C CA . ASP A 1 96 ? -12.469 -10.943 8.871 1.00 63.97 96 ASP A CA 1
ATOM 781 C C . ASP A 1 96 ? -13.680 -9.992 8.978 1.00 63.97 96 ASP A C 1
ATOM 783 O O . ASP A 1 96 ? -14.665 -10.168 8.265 1.00 63.97 96 ASP A O 1
ATOM 787 N N . ASN A 1 97 ? -13.568 -8.923 9.779 1.00 66.12 97 ASN A N 1
ATOM 788 C CA . ASN A 1 97 ? -14.614 -7.919 10.016 1.00 66.12 97 ASN A CA 1
ATOM 789 C C . ASN A 1 97 ? -14.400 -6.619 9.213 1.00 66.12 97 ASN A C 1
ATOM 791 O O . ASN A 1 97 ? -15.053 -5.609 9.477 1.00 66.12 97 ASN A O 1
ATOM 795 N N . MET A 1 98 ? -13.482 -6.619 8.238 1.00 69.00 98 MET A N 1
ATOM 796 C CA . MET A 1 98 ? -13.221 -5.450 7.392 1.00 69.00 98 MET A CA 1
ATOM 797 C C . MET A 1 98 ? -14.454 -5.045 6.576 1.00 69.00 98 MET A C 1
ATOM 799 O O . MET A 1 98 ? -15.168 -5.890 6.027 1.00 69.00 98 MET A O 1
ATOM 803 N N . SER A 1 99 ? -14.646 -3.733 6.419 1.00 77.31 99 SER A N 1
ATOM 804 C CA . SER A 1 99 ? -15.708 -3.181 5.573 1.00 77.31 99 SER A CA 1
ATOM 805 C C . SER A 1 99 ? -15.523 -3.602 4.111 1.00 77.31 99 SER A C 1
ATOM 807 O O . SER A 1 99 ? -14.396 -3.716 3.618 1.00 77.31 99 SER A O 1
ATOM 809 N N . SER A 1 100 ? -16.624 -3.755 3.370 1.00 75.25 100 SER A N 1
ATOM 810 C CA . SER A 1 100 ? -16.605 -4.067 1.933 1.00 75.25 100 SER A CA 1
ATOM 811 C C . SER A 1 100 ? -15.733 -3.093 1.128 1.00 75.25 100 SER A C 1
ATOM 813 O O . SER A 1 100 ? -15.066 -3.496 0.175 1.00 75.25 100 SER A O 1
ATOM 815 N N . ALA A 1 101 ? -15.655 -1.824 1.548 1.00 80.81 101 ALA A N 1
ATOM 816 C CA . ALA A 1 101 ? -14.782 -0.822 0.932 1.00 80.81 101 ALA A CA 1
ATOM 817 C C . ALA A 1 101 ? -13.286 -1.161 1.076 1.00 80.81 101 ALA A C 1
ATOM 819 O O . ALA A 1 101 ? -12.484 -0.926 0.167 1.00 80.81 101 ALA A O 1
ATOM 820 N N . GLU A 1 102 ? -12.887 -1.735 2.210 1.00 82.44 102 GLU A N 1
ATOM 821 C CA . GLU A 1 102 ? -11.500 -2.119 2.454 1.00 82.44 102 GLU A CA 1
ATOM 822 C C . GLU A 1 102 ? -11.121 -3.382 1.682 1.00 82.44 102 GLU A C 1
ATOM 824 O O . GLU A 1 102 ? -10.021 -3.443 1.123 1.00 82.44 102 GLU A O 1
ATOM 829 N N . LYS A 1 103 ? -12.045 -4.347 1.572 1.00 81.81 103 LYS A N 1
ATOM 830 C CA . LYS A 1 103 ? -11.874 -5.532 0.719 1.00 81.81 103 LYS A CA 1
ATOM 831 C C . LYS A 1 103 ? -11.675 -5.133 -0.749 1.00 81.81 103 LYS A C 1
ATOM 833 O O . LYS A 1 103 ? -10.658 -5.497 -1.342 1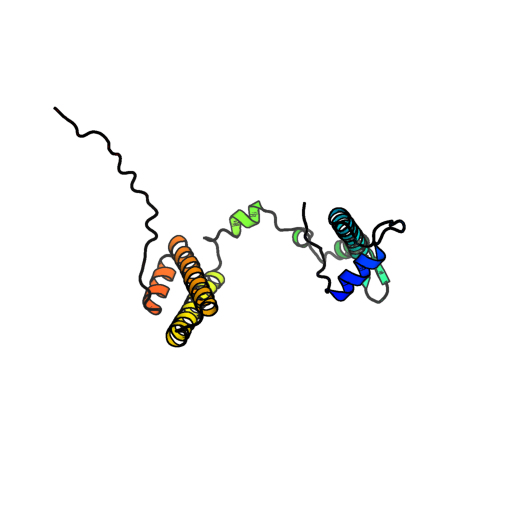.00 81.81 103 LYS A O 1
ATOM 838 N N . LEU A 1 104 ? -12.532 -4.256 -1.284 1.00 85.38 104 LEU A N 1
ATOM 839 C CA . LEU A 1 104 ? -12.391 -3.671 -2.631 1.00 85.38 104 LEU A CA 1
ATOM 840 C C . LEU A 1 104 ? -11.024 -2.999 -2.843 1.00 85.38 104 LEU A C 1
ATOM 842 O O . LEU A 1 104 ? -10.384 -3.152 -3.886 1.00 85.38 104 LEU A O 1
ATOM 846 N N . LYS A 1 105 ? -10.518 -2.283 -1.833 1.00 89.31 105 LYS A N 1
ATOM 847 C CA . LYS A 1 105 ? -9.190 -1.652 -1.890 1.00 89.31 105 LYS A CA 1
ATOM 848 C C . LYS A 1 105 ? -8.062 -2.680 -2.016 1.00 89.31 105 LYS A C 1
ATOM 850 O O . LYS A 1 105 ? -7.039 -2.384 -2.640 1.00 89.31 105 LYS A O 1
ATOM 855 N N . ILE A 1 106 ? -8.201 -3.865 -1.420 1.00 90.06 106 ILE A N 1
ATOM 856 C CA . ILE A 1 106 ? -7.227 -4.959 -1.555 1.00 90.06 106 ILE A CA 1
ATOM 857 C C . ILE A 1 106 ? -7.266 -5.530 -2.975 1.00 90.06 106 ILE A C 1
ATOM 859 O O . ILE A 1 106 ? -6.207 -5.669 -3.591 1.00 90.06 106 ILE A O 1
ATOM 863 N N . GLU A 1 107 ? -8.453 -5.787 -3.525 1.00 89.44 107 GLU A N 1
ATOM 864 C CA . GLU A 1 107 ? -8.623 -6.265 -4.905 1.00 89.44 107 GLU A CA 1
ATOM 865 C C . GLU A 1 107 ? -7.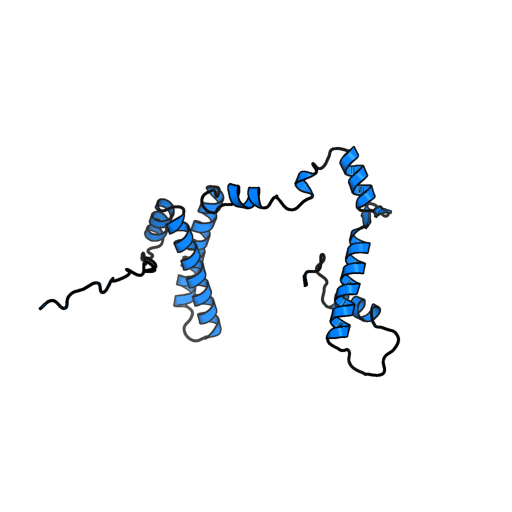995 -5.298 -5.919 1.00 89.44 107 GLU A C 1
ATOM 867 O O . GLU A 1 107 ? -7.187 -5.701 -6.764 1.00 89.44 107 GLU A O 1
ATOM 872 N N . LEU A 1 108 ? -8.261 -3.996 -5.767 1.00 92.81 108 LEU A N 1
ATOM 873 C CA . LEU A 1 108 ? -7.675 -2.950 -6.605 1.00 92.81 108 LEU A CA 1
ATOM 874 C C . LEU A 1 108 ? -6.141 -2.948 -6.526 1.00 92.81 108 LEU A C 1
ATOM 876 O O . LEU A 1 108 ? -5.463 -2.866 -7.552 1.00 92.81 108 LEU A O 1
ATOM 880 N N . LYS A 1 109 ? -5.567 -3.083 -5.323 1.00 93.50 109 LYS A N 1
ATOM 881 C CA . LYS A 1 109 ? -4.106 -3.180 -5.144 1.00 93.50 109 LYS A CA 1
ATOM 882 C C . LYS A 1 109 ? -3.530 -4.405 -5.851 1.00 93.50 109 LYS A C 1
ATOM 884 O O . LYS A 1 109 ? -2.442 -4.316 -6.421 1.00 93.50 109 LYS A O 1
ATOM 889 N N . VAL A 1 110 ? -4.226 -5.543 -5.825 1.00 93.44 110 VAL A N 1
ATOM 890 C CA . VAL A 1 110 ? -3.805 -6.761 -6.537 1.00 93.44 110 VAL A CA 1
ATOM 891 C C . VAL A 1 110 ? -3.829 -6.542 -8.049 1.00 93.44 110 VAL A C 1
ATOM 893 O O . VAL A 1 110 ? -2.862 -6.911 -8.726 1.00 93.44 110 VAL A O 1
ATOM 896 N N . ALA A 1 111 ? -4.873 -5.900 -8.577 1.00 93.25 111 ALA A N 1
ATOM 897 C CA . ALA A 1 111 ? -4.963 -5.540 -9.989 1.00 93.25 111 ALA A CA 1
ATOM 898 C C . ALA A 1 111 ? -3.822 -4.595 -10.406 1.00 93.25 111 ALA A C 1
ATOM 900 O O . ALA A 1 111 ? -3.078 -4.907 -11.336 1.00 93.25 111 ALA A O 1
ATOM 901 N N . GLN A 1 112 ? -3.601 -3.511 -9.657 1.00 93.88 112 GLN A N 1
ATOM 902 C CA . GLN A 1 112 ? -2.521 -2.545 -9.897 1.00 93.88 112 GLN A CA 1
ATOM 903 C C . GLN A 1 112 ? -1.125 -3.174 -9.828 1.00 93.88 112 GLN A C 1
ATOM 905 O O . GLN A 1 112 ? -0.255 -2.866 -10.639 1.00 93.88 112 GLN A O 1
ATOM 910 N N . LEU A 1 113 ? -0.876 -4.051 -8.851 1.00 94.00 113 LEU A N 1
ATOM 911 C CA . LEU A 1 113 ? 0.389 -4.781 -8.784 1.00 94.00 113 LEU A CA 1
ATOM 912 C C . LEU A 1 113 ? 0.541 -5.704 -9.989 1.00 94.00 113 LEU A C 1
ATOM 914 O O . LEU A 1 113 ? 1.629 -5.800 -10.542 1.00 94.00 113 LEU A O 1
ATOM 918 N N . SER A 1 114 ? -0.532 -6.365 -10.419 1.00 93.75 114 SER A N 1
ATOM 919 C CA . SER A 1 114 ? -0.478 -7.293 -11.549 1.00 93.75 114 SER A CA 1
ATOM 920 C C . SER A 1 114 ? -0.183 -6.585 -12.865 1.00 93.75 114 SER A C 1
ATOM 922 O O . SER A 1 114 ? 0.637 -7.087 -13.630 1.00 93.75 114 SER A O 1
ATOM 924 N N . THR A 1 115 ? -0.784 -5.421 -13.117 1.00 93.19 115 THR A N 1
ATOM 925 C CA . THR A 1 115 ? -0.467 -4.612 -14.302 1.00 93.19 115 THR A CA 1
ATOM 926 C C . THR A 1 115 ? 0.979 -4.126 -14.255 1.00 93.19 115 THR A C 1
ATOM 928 O O . THR A 1 115 ? 1.731 -4.373 -15.195 1.00 93.19 115 THR A O 1
ATOM 931 N N . LYS A 1 116 ? 1.423 -3.547 -13.130 1.00 92.06 116 LYS A N 1
ATOM 932 C CA . LYS A 1 116 ? 2.817 -3.101 -12.946 1.00 92.06 116 LYS A CA 1
ATOM 933 C C . LYS A 1 116 ? 3.826 -4.230 -13.148 1.00 92.06 116 LYS A C 1
ATOM 935 O O . LYS A 1 116 ? 4.809 -4.038 -13.852 1.00 92.06 116 LYS A O 1
ATOM 940 N N . ILE A 1 117 ? 3.575 -5.406 -12.569 1.00 92.56 117 ILE A N 1
ATOM 941 C CA . ILE A 1 117 ? 4.437 -6.586 -12.726 1.00 92.56 117 ILE A CA 1
ATOM 942 C C . ILE A 1 117 ? 4.496 -7.012 -14.194 1.00 92.56 117 ILE A C 1
ATOM 944 O O . ILE A 1 117 ? 5.592 -7.265 -14.680 1.00 92.56 117 ILE A O 1
ATOM 948 N N . LYS A 1 118 ? 3.361 -7.060 -14.911 1.00 91.38 118 LYS A N 1
ATOM 949 C CA . LYS A 1 118 ? 3.335 -7.406 -16.344 1.00 91.38 118 LYS A CA 1
ATOM 950 C C . LYS A 1 118 ? 4.208 -6.443 -17.158 1.00 91.38 118 LYS A C 1
ATOM 952 O O . LYS A 1 118 ? 5.126 -6.901 -17.833 1.00 91.38 118 LYS A O 1
ATOM 957 N N . HIS A 1 119 ? 3.993 -5.131 -17.020 1.00 90.06 119 HIS A N 1
ATOM 958 C CA . HIS A 1 119 ? 4.768 -4.114 -17.744 1.00 90.06 119 HIS A CA 1
ATOM 959 C C . HIS A 1 119 ? 6.261 -4.150 -17.401 1.00 90.06 119 HIS A C 1
ATOM 961 O O . HIS A 1 119 ? 7.103 -4.153 -18.295 1.00 90.06 119 HIS A O 1
ATOM 967 N N . LEU A 1 120 ? 6.602 -4.227 -16.112 1.00 87.56 120 LEU A N 1
ATOM 968 C CA . LEU A 1 120 ? 7.997 -4.250 -15.678 1.00 87.56 120 LEU A CA 1
ATOM 969 C C . LEU A 1 120 ? 8.700 -5.547 -16.065 1.00 87.56 120 LEU A C 1
ATOM 971 O O . LEU A 1 120 ? 9.862 -5.501 -16.442 1.00 87.56 120 LEU A O 1
ATOM 975 N N . SER A 1 121 ? 8.017 -6.692 -16.024 1.00 87.25 121 SER A N 1
ATOM 976 C CA . SER A 1 121 ? 8.625 -7.960 -16.440 1.00 87.25 121 SER A CA 1
ATOM 977 C C . SER A 1 121 ? 9.035 -7.958 -17.913 1.00 87.25 121 SER A C 1
ATOM 979 O O . SER A 1 121 ? 10.044 -8.564 -18.249 1.00 87.25 121 SER A O 1
ATOM 981 N N . ALA A 1 122 ? 8.299 -7.238 -18.768 1.00 85.44 122 ALA A N 1
ATOM 982 C CA . ALA A 1 122 ? 8.599 -7.131 -20.193 1.00 85.44 122 ALA A CA 1
ATOM 983 C C . ALA A 1 122 ? 9.742 -6.147 -20.491 1.00 85.44 122 ALA A C 1
ATOM 985 O O . ALA A 1 122 ? 10.498 -6.342 -21.436 1.00 85.44 122 ALA A O 1
ATOM 986 N N . ALA A 1 123 ? 9.878 -5.082 -19.697 1.00 81.69 123 ALA A N 1
ATOM 987 C CA . ALA A 1 123 ? 10.888 -4.047 -19.923 1.00 81.69 123 ALA A CA 1
ATOM 988 C C . ALA A 1 123 ? 12.265 -4.394 -19.327 1.00 81.69 123 ALA A C 1
ATOM 990 O O . ALA A 1 123 ? 13.285 -3.819 -19.713 1.00 81.69 123 ALA A O 1
ATOM 991 N N . LEU A 1 124 ? 12.312 -5.303 -18.353 1.00 76.25 124 LEU A N 1
ATOM 992 C CA . LEU A 1 124 ? 13.423 -5.384 -17.418 1.00 76.25 124 LEU A CA 1
ATOM 993 C C . LEU A 1 124 ? 14.234 -6.677 -17.564 1.00 76.25 124 LEU A C 1
ATOM 995 O O . LEU A 1 124 ? 13.881 -7.715 -17.011 1.00 76.25 124 LEU A O 1
ATOM 999 N N . HIS A 1 125 ? 15.377 -6.591 -18.252 1.00 65.19 125 HIS A N 1
ATOM 1000 C CA . HIS A 1 125 ? 16.189 -7.772 -18.572 1.00 65.19 125 HIS A CA 1
ATOM 1001 C C . HIS A 1 125 ? 17.527 -7.871 -17.814 1.00 65.19 125 HIS A C 1
ATOM 1003 O O . HIS A 1 125 ? 17.999 -8.982 -17.576 1.00 65.19 125 HIS A O 1
ATOM 1009 N N . LYS A 1 126 ? 18.155 -6.759 -17.389 1.00 73.44 126 LYS A N 1
ATOM 1010 C CA . LYS A 1 126 ? 19.565 -6.787 -16.926 1.00 73.44 126 LYS A CA 1
ATOM 1011 C C . LYS A 1 126 ? 19.836 -6.315 -15.489 1.00 73.44 126 LYS A C 1
ATOM 1013 O O . LYS A 1 126 ? 20.660 -6.947 -14.828 1.00 73.44 126 LYS A O 1
ATOM 1018 N N . ASP A 1 127 ? 19.133 -5.313 -14.961 1.00 86.31 127 ASP A N 1
ATOM 1019 C CA . ASP A 1 127 ? 19.457 -4.728 -13.645 1.00 86.31 127 ASP A CA 1
ATOM 1020 C C . ASP A 1 127 ? 19.009 -5.587 -12.440 1.00 86.31 127 ASP A C 1
ATOM 1022 O O . ASP A 1 127 ? 17.851 -5.998 -12.314 1.00 86.31 127 ASP A O 1
ATOM 1026 N N . ALA A 1 128 ? 19.942 -5.832 -11.516 1.00 85.88 128 ALA A N 1
ATOM 1027 C CA . ALA A 1 128 ? 19.717 -6.590 -10.292 1.00 85.88 128 ALA A CA 1
ATOM 1028 C C . ALA A 1 128 ? 18.809 -5.861 -9.288 1.00 85.88 128 ALA A C 1
ATOM 1030 O O . ALA A 1 128 ? 17.995 -6.514 -8.627 1.00 85.88 128 ALA A O 1
ATOM 1031 N N . HIS A 1 129 ? 18.908 -4.534 -9.170 1.00 86.25 129 HIS A N 1
ATOM 1032 C CA . HIS A 1 129 ? 18.086 -3.762 -8.230 1.00 86.25 129 HIS A CA 1
ATOM 1033 C C . HIS A 1 129 ? 16.627 -3.737 -8.672 1.00 86.25 129 HIS A C 1
ATOM 1035 O O . HIS A 1 129 ? 15.722 -4.018 -7.881 1.00 86.25 129 HIS A O 1
ATOM 1041 N N . SER A 1 130 ? 16.402 -3.523 -9.962 1.00 86.94 130 SER A N 1
ATOM 1042 C CA . SER A 1 130 ? 15.066 -3.558 -10.538 1.00 86.94 130 SER A CA 1
ATOM 1043 C C . SER A 1 130 ? 14.414 -4.951 -10.432 1.00 86.94 130 SER A C 1
ATOM 1045 O O . SER A 1 130 ? 13.229 -5.050 -10.103 1.00 86.94 130 SER A O 1
ATOM 1047 N N . ARG A 1 131 ? 15.179 -6.051 -10.584 1.00 89.38 131 ARG A N 1
ATOM 1048 C CA . ARG A 1 131 ? 14.674 -7.419 -10.326 1.00 89.38 131 ARG A CA 1
ATOM 1049 C C . ARG A 1 131 ? 14.270 -7.626 -8.864 1.00 89.38 131 ARG A C 1
ATOM 1051 O O . ARG A 1 131 ? 13.231 -8.232 -8.603 1.00 89.38 131 ARG A O 1
ATOM 1058 N N . LYS A 1 132 ? 15.046 -7.105 -7.905 1.00 92.00 132 LYS A N 1
ATOM 1059 C CA . LYS A 1 132 ? 14.683 -7.144 -6.474 1.00 92.00 132 LYS A CA 1
ATOM 1060 C C . LYS A 1 132 ? 13.373 -6.395 -6.211 1.00 92.00 132 LYS A C 1
ATOM 1062 O O . LYS A 1 132 ? 12.507 -6.921 -5.514 1.00 92.00 132 LYS A O 1
ATOM 1067 N N . GLY A 1 133 ? 13.193 -5.218 -6.814 1.00 92.56 133 GLY A N 1
ATOM 1068 C CA . GLY A 1 133 ? 11.942 -4.458 -6.738 1.00 92.56 133 GLY A CA 1
ATOM 1069 C C . GLY A 1 133 ? 10.749 -5.231 -7.308 1.00 92.56 133 GLY A C 1
ATOM 1070 O O . GLY A 1 133 ? 9.698 -5.322 -6.666 1.00 92.56 133 GLY A O 1
ATOM 1071 N N . LEU A 1 134 ? 10.925 -5.864 -8.472 1.00 92.81 134 LEU A N 1
ATOM 1072 C CA . LEU A 1 134 ? 9.905 -6.712 -9.091 1.00 92.81 134 LEU A CA 1
ATOM 1073 C C . LEU A 1 134 ? 9.513 -7.889 -8.186 1.00 92.81 134 LEU A C 1
ATOM 1075 O O . LEU A 1 134 ? 8.326 -8.122 -7.956 1.00 92.81 134 LEU A O 1
ATOM 1079 N N . LEU A 1 135 ? 10.495 -8.589 -7.615 1.00 92.94 135 LEU A N 1
ATOM 1080 C CA . LEU A 1 135 ? 10.254 -9.686 -6.675 1.00 92.94 135 LEU A CA 1
ATOM 1081 C C . LEU A 1 135 ? 9.496 -9.216 -5.429 1.00 92.94 135 LEU A C 1
ATOM 1083 O O . LEU A 1 135 ? 8.547 -9.879 -5.009 1.00 92.94 135 LEU A O 1
ATOM 1087 N N . ALA A 1 136 ? 9.846 -8.054 -4.872 1.00 94.50 136 ALA A N 1
ATOM 1088 C CA . ALA A 1 136 ? 9.126 -7.477 -3.740 1.00 94.50 136 ALA A CA 1
ATOM 1089 C C . ALA A 1 136 ? 7.653 -7.182 -4.086 1.00 94.50 136 ALA A C 1
ATOM 1091 O O . ALA A 1 136 ? 6.755 -7.473 -3.290 1.00 94.50 136 ALA A O 1
ATOM 1092 N N . MET A 1 137 ? 7.374 -6.678 -5.294 1.00 94.75 137 MET A N 1
ATOM 1093 C CA . MET A 1 137 ? 6.003 -6.471 -5.777 1.00 94.75 137 MET A CA 1
ATOM 1094 C C . MET A 1 137 ? 5.233 -7.786 -5.932 1.00 94.75 137 MET A C 1
ATOM 1096 O O . MET A 1 137 ? 4.085 -7.879 -5.487 1.00 94.75 137 MET A O 1
ATOM 1100 N N . VAL A 1 138 ? 5.861 -8.819 -6.502 1.00 93.75 138 VAL A N 1
ATOM 1101 C CA . VAL A 1 138 ? 5.267 -10.160 -6.634 1.00 93.75 138 VAL A CA 1
ATOM 1102 C C . VAL A 1 138 ? 4.936 -10.745 -5.260 1.00 93.75 138 VAL A C 1
ATOM 1104 O O . VAL A 1 138 ? 3.827 -11.242 -5.055 1.00 93.75 138 VAL A O 1
ATOM 1107 N N . GLN A 1 139 ? 5.849 -10.634 -4.292 1.00 93.75 139 GLN A N 1
ATOM 1108 C CA . GLN A 1 139 ? 5.623 -11.094 -2.920 1.00 93.75 139 GLN A CA 1
ATOM 1109 C C . GLN A 1 139 ? 4.489 -10.324 -2.238 1.00 93.75 139 GLN A C 1
ATOM 1111 O O . GLN A 1 139 ? 3.634 -10.933 -1.594 1.00 93.75 139 GLN A O 1
ATOM 1116 N N . LYS A 1 140 ? 4.428 -8.999 -2.414 1.00 94.44 140 LYS A N 1
ATOM 1117 C CA . LYS A 1 140 ? 3.338 -8.169 -1.883 1.00 94.44 140 LYS A CA 1
ATOM 1118 C C . LYS A 1 140 ? 1.985 -8.590 -2.460 1.00 94.44 140 LYS A C 1
ATOM 1120 O O . LYS A 1 140 ? 1.028 -8.747 -1.705 1.00 94.44 140 LYS A O 1
ATOM 1125 N N . ARG A 1 141 ? 1.920 -8.864 -3.769 1.00 95.12 141 ARG A N 1
ATOM 1126 C CA . ARG A 1 141 ? 0.720 -9.414 -4.416 1.00 95.12 141 ARG A CA 1
ATOM 1127 C C . ARG A 1 141 ? 0.344 -10.781 -3.839 1.00 95.12 141 ARG A C 1
ATOM 1129 O O . ARG A 1 141 ? -0.821 -10.987 -3.514 1.00 95.12 141 ARG A O 1
ATOM 1136 N N . LYS A 1 142 ? 1.316 -11.689 -3.659 1.00 92.69 142 LYS A N 1
ATOM 1137 C CA . LYS A 1 142 ? 1.084 -13.011 -3.044 1.00 92.69 142 LYS A CA 1
ATOM 1138 C C . LYS A 1 142 ? 0.497 -12.872 -1.635 1.00 92.69 142 LYS A C 1
ATOM 1140 O O . LYS A 1 142 ? -0.435 -13.595 -1.303 1.00 92.69 142 LYS A O 1
ATOM 1145 N N . ARG A 1 143 ? 0.983 -11.923 -0.826 1.00 91.94 143 ARG A N 1
ATOM 1146 C CA . ARG A 1 143 ? 0.439 -11.657 0.519 1.00 91.94 143 ARG A CA 1
ATOM 1147 C C . ARG A 1 143 ? -1.024 -11.207 0.480 1.00 91.94 143 ARG A C 1
ATOM 1149 O O . ARG A 1 143 ? -1.815 -11.726 1.257 1.00 91.94 143 ARG A O 1
ATOM 1156 N N . PHE A 1 144 ? -1.396 -10.306 -0.432 1.00 92.88 144 PHE A N 1
ATOM 1157 C CA . PHE A 1 144 ? -2.795 -9.884 -0.583 1.00 92.88 144 PHE A CA 1
ATOM 1158 C C . PHE A 1 144 ? -3.709 -11.011 -1.074 1.00 92.88 144 PHE A C 1
ATOM 1160 O O . PHE A 1 144 ? -4.809 -11.163 -0.563 1.00 92.88 144 PHE A O 1
ATOM 1167 N N . LEU A 1 145 ? -3.252 -11.847 -2.006 1.00 92.31 145 LEU A N 1
ATOM 1168 C CA . LEU A 1 145 ? -4.029 -13.009 -2.450 1.00 92.31 145 LEU A CA 1
ATOM 1169 C C . LEU A 1 145 ? -4.182 -14.060 -1.345 1.00 92.31 145 LEU A C 1
ATOM 1171 O O . LEU A 1 145 ? -5.264 -14.609 -1.176 1.00 92.31 145 LEU A O 1
ATOM 1175 N N . LYS A 1 146 ? -3.128 -14.303 -0.555 1.00 90.50 146 LYS A N 1
ATOM 1176 C CA . LYS A 1 146 ? -3.194 -15.180 0.624 1.00 90.50 146 LYS A CA 1
ATOM 1177 C C . LYS A 1 146 ? -4.186 -14.651 1.660 1.00 90.50 146 LYS A C 1
ATOM 1179 O O . LYS A 1 146 ? -4.872 -15.444 2.290 1.00 90.50 146 LYS A O 1
ATOM 1184 N N . TYR A 1 147 ? -4.254 -13.330 1.817 1.00 88.69 147 TYR A N 1
ATOM 1185 C CA . TYR A 1 147 ? -5.244 -12.673 2.658 1.00 88.69 147 TYR A CA 1
ATOM 1186 C C . TYR A 1 147 ? -6.667 -12.904 2.143 1.00 88.69 147 TYR A C 1
ATOM 1188 O O . TYR A 1 147 ? -7.480 -13.436 2.884 1.00 88.69 147 TYR A O 1
ATOM 1196 N N . LEU A 1 148 ? -6.948 -12.567 0.879 1.00 88.88 148 LEU A N 1
ATOM 1197 C CA . LEU A 1 148 ? -8.287 -12.747 0.308 1.00 88.88 148 LEU A CA 1
ATOM 1198 C C . LEU A 1 148 ? -8.731 -14.204 0.428 1.00 88.88 148 LEU A C 1
ATOM 1200 O O . LEU A 1 148 ? -9.816 -14.471 0.908 1.00 88.88 148 LEU A O 1
ATOM 1204 N N . ARG A 1 149 ? -7.839 -15.155 0.143 1.00 88.38 149 ARG A N 1
ATOM 1205 C CA . ARG A 1 149 ? -8.136 -16.584 0.269 1.00 88.38 149 ARG A CA 1
ATOM 1206 C C . ARG A 1 149 ? -8.617 -17.018 1.659 1.00 88.38 149 ARG A C 1
ATOM 1208 O O . ARG A 1 149 ? -9.426 -17.933 1.737 1.00 88.38 149 ARG A O 1
ATOM 1215 N N . ARG A 1 150 ? -8.078 -16.438 2.739 1.00 86.00 150 ARG A N 1
ATOM 1216 C CA . ARG A 1 150 ? -8.461 -16.813 4.115 1.00 86.00 150 ARG A CA 1
ATOM 1217 C C . ARG A 1 150 ? -9.729 -16.105 4.595 1.00 86.00 150 ARG A C 1
ATOM 1219 O O . ARG A 1 150 ? -10.410 -16.658 5.442 1.00 86.00 150 ARG A O 1
ATOM 1226 N N . THR A 1 151 ? -10.002 -14.900 4.092 1.00 84.00 151 THR A N 1
ATOM 1227 C CA . THR A 1 151 ? -11.085 -14.041 4.595 1.00 84.00 151 THR A CA 1
ATOM 1228 C C . THR A 1 151 ? -12.326 -14.065 3.708 1.00 84.00 151 THR A C 1
ATOM 1230 O O . THR A 1 151 ? -13.436 -13.924 4.201 1.00 84.00 151 THR A O 1
ATOM 1233 N N . ASP A 1 152 ? -12.138 -14.152 2.389 1.00 86.00 152 ASP A N 1
ATOM 1234 C CA . ASP A 1 152 ? -13.177 -13.961 1.378 1.00 86.00 152 ASP A CA 1
ATOM 1235 C C . ASP A 1 152 ? -12.859 -14.770 0.110 1.00 86.00 152 ASP A C 1
ATOM 1237 O O . ASP A 1 152 ? -12.133 -14.339 -0.798 1.00 86.00 152 ASP A O 1
ATOM 1241 N N . TRP A 1 153 ? -13.363 -16.003 0.094 1.00 88.12 153 TRP A N 1
ATOM 1242 C CA . TRP A 1 153 ? -13.094 -16.959 -0.975 1.00 88.12 153 TRP A CA 1
ATOM 1243 C C . TRP A 1 153 ? -13.662 -16.506 -2.327 1.00 88.12 153 TRP A C 1
ATOM 1245 O O . TRP A 1 153 ? -12.990 -16.653 -3.349 1.00 88.12 153 TRP A O 1
ATOM 1255 N N . ASP A 1 154 ? -14.840 -15.883 -2.338 1.00 89.38 154 ASP A N 1
ATOM 1256 C CA . ASP A 1 154 ? -15.504 -15.444 -3.567 1.00 89.38 154 ASP A CA 1
ATOM 1257 C C . ASP A 1 154 ? -14.722 -14.315 -4.249 1.00 89.38 154 ASP A C 1
ATOM 1259 O O . ASP A 1 154 ? -14.397 -14.404 -5.440 1.00 89.38 154 ASP A O 1
ATOM 1263 N N . SER A 1 155 ? -14.305 -13.302 -3.480 1.00 88.94 155 SER A N 1
ATOM 1264 C CA . SER A 1 155 ? -13.409 -12.241 -3.961 1.00 88.94 155 SER A CA 1
ATOM 1265 C C . SER A 1 155 ? -12.082 -12.797 -4.482 1.00 88.94 155 SER A C 1
ATOM 1267 O O . SER A 1 155 ? -11.575 -12.364 -5.522 1.00 88.94 155 SER A O 1
ATOM 1269 N N . TYR A 1 156 ? -11.500 -13.781 -3.791 1.00 91.56 156 TYR A N 1
ATOM 1270 C CA . TYR A 1 156 ? -10.274 -14.442 -4.238 1.00 91.56 156 TYR A CA 1
ATOM 1271 C C . TYR A 1 156 ? -10.450 -15.118 -5.607 1.00 91.56 156 TYR A C 1
ATOM 1273 O O . TYR A 1 156 ? -9.656 -14.867 -6.524 1.00 91.56 156 TYR A O 1
ATOM 1281 N N . CYS A 1 157 ? -11.504 -15.922 -5.767 1.00 91.06 157 CYS A N 1
ATOM 1282 C CA . CYS A 1 157 ? -11.843 -16.587 -7.023 1.00 91.06 157 CYS A CA 1
ATOM 1283 C C . CYS A 1 157 ? -12.085 -15.581 -8.153 1.00 91.06 157 CYS A C 1
ATOM 1285 O O . CYS A 1 157 ? -11.552 -15.752 -9.256 1.00 91.06 157 CYS A O 1
ATOM 1287 N N . PHE A 1 158 ? -12.826 -14.506 -7.876 1.00 91.50 158 PHE A N 1
ATOM 1288 C CA . PHE A 1 158 ? -13.096 -13.443 -8.838 1.00 91.50 158 PHE A CA 1
ATOM 1289 C C . PHE A 1 158 ? -11.805 -12.775 -9.330 1.00 91.50 158 PHE A C 1
ATOM 1291 O O . PHE A 1 158 ? -11.558 -12.695 -10.536 1.00 91.50 158 PHE A O 1
ATOM 1298 N N . VAL A 1 159 ? -10.936 -12.349 -8.407 1.00 92.44 159 VAL A N 1
ATOM 1299 C CA . VAL A 1 159 ? -9.682 -11.654 -8.733 1.00 92.44 159 VAL A CA 1
ATOM 1300 C C . VAL A 1 159 ? -8.738 -12.541 -9.541 1.00 92.44 159 VAL A C 1
ATOM 1302 O O . VAL A 1 159 ? -8.153 -12.081 -10.525 1.00 92.44 159 VAL A O 1
ATOM 1305 N N . ILE A 1 160 ? -8.577 -13.808 -9.153 1.00 92.88 160 ILE A N 1
ATOM 1306 C CA . ILE A 1 160 ? -7.710 -14.748 -9.871 1.00 92.88 160 ILE A CA 1
ATOM 1307 C C . ILE A 1 160 ? -8.219 -14.991 -11.288 1.00 92.88 160 ILE A C 1
ATOM 1309 O O . ILE A 1 160 ? -7.432 -14.879 -12.234 1.00 92.88 160 ILE A O 1
ATOM 1313 N N . SER A 1 161 ? -9.521 -15.243 -11.434 1.00 92.44 161 SER A N 1
ATOM 1314 C CA . SER A 1 161 ? -10.161 -15.472 -12.732 1.00 92.44 161 SER A CA 1
ATOM 1315 C C . SER A 1 161 ? -10.026 -14.247 -13.634 1.00 92.44 161 SER A C 1
ATOM 1317 O O . SER A 1 161 ? -9.612 -14.361 -14.787 1.00 92.44 161 SER A O 1
ATOM 1319 N N . LYS A 1 162 ? -10.287 -13.047 -13.101 1.00 92.69 162 LYS A N 1
ATOM 1320 C CA . LYS A 1 162 ? -10.244 -11.803 -13.878 1.00 92.69 162 LYS A CA 1
ATOM 1321 C C . LYS A 1 162 ? -8.832 -11.416 -14.314 1.00 92.69 162 LYS A C 1
ATOM 1323 O O . LYS A 1 162 ? -8.653 -10.870 -15.401 1.00 92.69 162 LYS A O 1
ATOM 1328 N N . LEU A 1 163 ? -7.828 -11.669 -13.475 1.00 92.56 163 LEU A N 1
ATOM 1329 C CA . LEU A 1 163 ? -6.436 -11.302 -13.755 1.00 92.56 163 LEU A CA 1
ATOM 1330 C C . LEU A 1 163 ? -5.643 -12.400 -14.482 1.00 92.56 163 LEU A C 1
ATOM 1332 O O . LEU A 1 163 ? -4.509 -12.132 -14.907 1.00 92.56 163 LEU A O 1
ATOM 1336 N N . GLY A 1 164 ? -6.218 -13.598 -14.630 1.00 91.69 164 GLY A N 1
ATOM 1337 C CA . GLY A 1 164 ? -5.566 -14.767 -15.224 1.00 91.69 164 GLY A CA 1
ATOM 1338 C C . GLY A 1 164 ? -4.393 -15.271 -14.382 1.00 91.69 164 GLY A C 1
ATOM 1339 O O . GLY A 1 164 ? -3.342 -15.622 -14.919 1.00 91.69 164 GLY A O 1
ATOM 1340 N N . LEU A 1 165 ? -4.518 -15.215 -13.053 1.00 90.06 165 LEU A N 1
ATOM 1341 C CA . LEU A 1 165 ? -3.492 -15.717 -12.138 1.00 90.06 165 LEU A CA 1
ATOM 1342 C C . LEU A 1 165 ? -3.693 -17.219 -11.909 1.00 90.06 165 LEU A C 1
ATOM 1344 O O . LEU A 1 165 ? -4.792 -17.737 -12.066 1.00 90.06 165 LEU A O 1
ATOM 1348 N N . ARG A 1 166 ? -2.630 -17.938 -11.543 1.00 87.50 166 ARG A N 1
ATOM 1349 C CA . ARG A 1 166 ? -2.755 -19.339 -11.121 1.00 87.50 166 ARG A CA 1
ATOM 1350 C C . ARG A 1 166 ? -3.048 -19.398 -9.627 1.00 87.50 166 ARG A C 1
ATOM 1352 O O . ARG A 1 166 ? -2.387 -18.696 -8.856 1.00 87.50 166 ARG A O 1
ATOM 1359 N N . ASP A 1 167 ? -3.997 -20.245 -9.234 1.00 85.12 167 ASP A N 1
ATOM 1360 C CA . ASP A 1 167 ? -4.129 -20.649 -7.837 1.00 85.12 167 ASP A CA 1
ATOM 1361 C C . ASP A 1 167 ? -2.898 -21.485 -7.470 1.00 85.12 167 ASP A C 1
ATOM 1363 O O . ASP A 1 167 ? -2.541 -22.435 -8.167 1.00 85.12 167 ASP A O 1
ATOM 1367 N N . ASN A 1 168 ? -2.211 -21.072 -6.410 1.00 78.56 168 ASN A N 1
ATOM 1368 C CA . ASN A 1 168 ? -1.130 -21.846 -5.833 1.00 78.56 168 ASN A CA 1
ATOM 1369 C C . ASN A 1 168 ? -1.372 -21.939 -4.320 1.00 78.56 168 ASN A C 1
ATOM 1371 O O . ASN A 1 168 ? -0.995 -21.008 -3.590 1.00 78.56 168 ASN A O 1
ATOM 1375 N N . PRO A 1 169 ? -2.057 -22.996 -3.846 1.00 68.88 169 PRO A N 1
ATOM 1376 C CA . PRO A 1 169 ? -2.249 -23.218 -2.422 1.00 68.88 169 PRO A CA 1
ATOM 1377 C C . PRO A 1 169 ? -0.900 -23.327 -1.721 1.00 68.88 169 PRO A C 1
ATOM 1379 O O . PRO A 1 169 ? -0.044 -24.114 -2.108 1.00 68.88 169 PRO A O 1
ATOM 1382 N N . ASP A 1 170 ? -0.699 -22.524 -0.674 1.00 65.00 170 ASP A N 1
ATOM 1383 C CA . ASP A 1 170 ? 0.464 -22.673 0.203 1.00 65.00 170 ASP A CA 1
ATOM 1384 C C . ASP A 1 170 ? 0.335 -24.052 0.880 1.00 65.00 170 ASP A C 1
ATOM 1386 O O . ASP A 1 170 ? -0.493 -24.241 1.773 1.00 65.00 170 ASP A O 1
ATOM 1390 N N . HIS A 1 171 ? 1.120 -25.035 0.435 1.00 55.22 171 HIS A N 1
ATOM 1391 C CA . HIS A 1 171 ? 1.176 -26.372 1.025 1.00 55.22 171 HIS A CA 1
ATOM 1392 C C . HIS A 1 171 ? 1.877 -26.312 2.394 1.00 55.22 171 HIS A C 1
ATOM 1394 O O . HIS A 1 171 ? 3.035 -26.689 2.536 1.00 55.22 171 HIS A O 1
ATOM 1400 N N . SER A 1 172 ? 1.199 -25.779 3.412 1.00 49.69 172 SER A N 1
ATOM 1401 C CA . SER A 1 172 ? 1.682 -25.772 4.803 1.00 49.69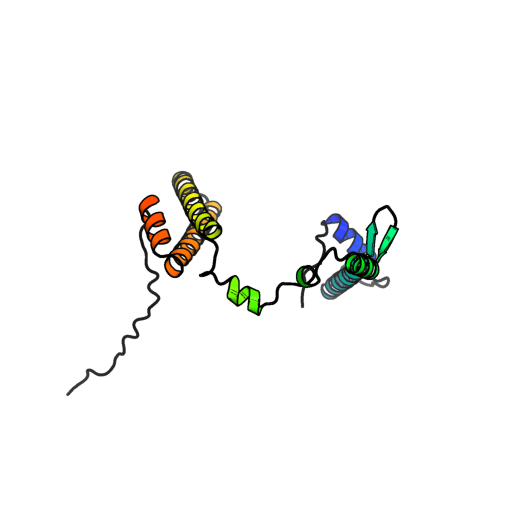 172 SER A CA 1
ATOM 1402 C C . SER A 1 172 ? 0.836 -26.643 5.734 1.00 49.69 172 SER A C 1
ATOM 1404 O O . SER A 1 172 ? 0.995 -26.579 6.953 1.00 49.69 172 SER A O 1
ATOM 1406 N N . HIS A 1 173 ? -0.013 -27.515 5.195 1.00 49.25 173 HIS A N 1
ATOM 1407 C CA . HIS A 1 173 ? -0.382 -28.713 5.934 1.00 49.25 173 HIS A CA 1
ATOM 1408 C C . HIS A 1 173 ? 0.763 -29.702 5.752 1.00 49.25 173 HIS A C 1
ATOM 1410 O O . HIS A 1 173 ? 0.812 -30.438 4.770 1.00 49.25 173 HIS A O 1
ATOM 1416 N N . LYS A 1 174 ? 1.725 -29.687 6.685 1.00 46.44 174 LYS A N 1
ATOM 1417 C CA . LYS A 1 174 ? 2.545 -30.874 6.922 1.00 46.44 174 LYS A CA 1
ATOM 1418 C C . LYS A 1 174 ? 1.545 -31.983 7.227 1.00 46.44 174 LYS A C 1
ATOM 1420 O O . LYS A 1 174 ? 1.020 -32.033 8.335 1.00 46.44 174 LYS A O 1
ATOM 1425 N N . ILE A 1 175 ? 1.241 -32.819 6.239 1.00 46.28 175 ILE A N 1
ATOM 1426 C CA . ILE A 1 175 ? 0.661 -34.126 6.508 1.00 46.28 175 ILE A CA 1
ATOM 1427 C C . ILE A 1 175 ? 1.694 -34.763 7.427 1.00 46.28 175 ILE A C 1
ATOM 1429 O O . ILE A 1 175 ? 2.821 -35.033 7.008 1.00 46.28 175 ILE A O 1
ATOM 1433 N N . GLN A 1 176 ? 1.368 -34.867 8.714 1.00 52.56 176 GLN A N 1
ATOM 1434 C CA . GLN A 1 176 ? 2.097 -35.734 9.614 1.00 52.56 176 GLN A CA 1
ATOM 1435 C C . GLN A 1 176 ? 1.888 -37.126 9.034 1.00 52.56 176 GLN A C 1
ATOM 1437 O O . GLN A 1 176 ? 0.891 -37.780 9.311 1.00 52.56 176 GLN A O 1
ATOM 1442 N N . THR A 1 177 ? 2.777 -37.553 8.141 1.00 52.34 177 THR A N 1
ATOM 1443 C CA . THR A 1 177 ? 2.885 -38.958 7.792 1.00 52.34 177 THR A CA 1
ATOM 1444 C C . THR A 1 177 ? 3.376 -39.620 9.066 1.00 52.34 177 THR A C 1
ATOM 1446 O O . THR A 1 177 ? 4.579 -39.679 9.329 1.00 52.34 177 THR A O 1
ATOM 1449 N N . SER A 1 178 ? 2.436 -40.026 9.916 1.00 46.62 178 SER A N 1
ATOM 1450 C CA . SER A 1 178 ? 2.683 -40.989 10.965 1.00 46.62 178 SER A CA 1
ATOM 1451 C C . SER A 1 178 ? 3.253 -42.215 10.268 1.00 46.62 178 SER A C 1
ATOM 1453 O O . SER A 1 178 ? 2.535 -43.002 9.656 1.00 46.62 178 SER A O 1
ATOM 1455 N N . ARG A 1 179 ? 4.578 -42.365 10.329 1.00 52.75 179 ARG A N 1
ATOM 1456 C CA . ARG A 1 179 ? 5.241 -43.659 10.188 1.00 52.75 179 ARG A CA 1
ATOM 1457 C C . ARG A 1 179 ? 4.831 -44.500 11.402 1.00 52.75 179 ARG A C 1
ATOM 1459 O O . ARG A 1 179 ? 5.628 -44.738 12.298 1.00 52.75 179 ARG A O 1
ATOM 1466 N N . SER A 1 180 ? 3.558 -44.869 11.482 1.00 55.16 180 SER A N 1
ATOM 1467 C CA . SER A 1 180 ? 3.043 -45.827 12.448 1.00 55.16 180 SER A CA 1
ATOM 1468 C C . SER A 1 180 ? 3.008 -47.188 11.768 1.00 55.16 180 SER A C 1
ATOM 1470 O O . SER A 1 180 ? 2.154 -47.435 10.924 1.00 55.16 180 SER A O 1
ATOM 1472 N N . GLY A 1 181 ? 3.980 -48.023 12.137 1.00 57.00 181 GLY A N 1
ATOM 1473 C CA . GLY A 1 181 ? 3.864 -49.479 12.195 1.00 57.00 181 GLY A CA 1
ATOM 1474 C C . GLY A 1 181 ? 3.456 -50.207 10.919 1.00 57.00 181 GLY A C 1
ATOM 1475 O O . GLY A 1 181 ? 2.305 -50.586 10.771 1.00 57.00 181 GLY A O 1
ATOM 1476 N N . LEU A 1 182 ? 4.433 -50.530 10.075 1.00 55.09 182 LEU A N 1
ATOM 1477 C CA . LEU A 1 182 ? 4.383 -51.740 9.251 1.00 55.09 182 LEU A CA 1
ATOM 1478 C C . LEU A 1 182 ? 5.805 -52.287 9.086 1.00 55.09 182 LEU A C 1
ATOM 1480 O O . LEU A 1 182 ? 6.472 -52.094 8.078 1.00 55.09 182 LEU A O 1
ATOM 1484 N N . ALA A 1 183 ? 6.275 -52.940 10.141 1.00 50.97 183 ALA A N 1
ATOM 1485 C CA . ALA A 1 183 ? 7.187 -54.069 10.035 1.00 50.97 183 ALA A CA 1
ATOM 1486 C C . ALA A 1 183 ? 6.550 -55.159 10.898 1.00 50.97 183 ALA A C 1
ATOM 1488 O O . ALA A 1 183 ? 6.842 -55.307 12.082 1.00 50.97 183 ALA A O 1
ATOM 1489 N N . ALA A 1 184 ? 5.525 -55.772 10.313 1.00 54.34 184 ALA A N 1
ATOM 1490 C CA . ALA A 1 184 ? 4.968 -57.020 10.782 1.00 54.34 184 ALA A CA 1
ATOM 1491 C C . ALA A 1 184 ? 5.892 -58.157 10.331 1.00 54.34 184 ALA A C 1
ATOM 1493 O O . ALA A 1 184 ? 6.360 -58.125 9.191 1.00 54.34 184 ALA A O 1
ATOM 1494 N N . SER A 1 185 ? 6.025 -59.131 11.234 1.00 51.97 185 SER A N 1
ATOM 1495 C CA . SER A 1 185 ? 6.351 -60.546 11.002 1.00 51.97 185 SER A CA 1
ATOM 1496 C C . SER A 1 185 ? 7.799 -60.911 10.689 1.00 51.97 185 SER A C 1
ATOM 1498 O O . SER A 1 185 ? 8.327 -60.515 9.632 1.00 51.97 185 SER A O 1
#

Foldseek 3Di:
DDLDAPDDDDPVRVVVQLVVLDDPDDPDPDDDPVSSVVSSVVVRVVVVVQQQWDQDPNDTHGPVRVVVVCVVVVPDDPCVVDDHDPVCCCVCVPLLNDDPVVLVVLLVLLVVLLVVLVVLVVVPDDDPVSVVVSVVSVVVSVVSLVSCVVRPVPSSVVSCVVSVHDDDDPPPPPPPPPPPDDPDD

Sequence (185 aa):
MKVQFLRTYGDEELGEKLRLLRPERKEKDWFSIAELNERLVRLREMGEKQASFVNVGGFDISIVTLQSMLDQLGAIPSFSLGPPKEHLVEKYYHPDNMSSAEKLKIELKVAQLSTKIKHLSAALHKDAHSRKGLLAMVQKRKRFLKYLRRTDWDSYCFVISKLGLRDNPDHSHKIQTSRSGLAAS

pLDDT: mean 75.51, std 14.17, range [46.22, 95.12]

Radius of gyration: 27.72 Å; chains: 1; bounding box: 57×95×51 Å

Secondary structure (DSSP, 8-state):
-----SSPPPHHHHHHHHHHT--S--SSSS--HHHHHHHHHHHHHHHHHHHTEEEETTEEEEHHHHHHHHHHTT-S-GGGSSPPPHHHHHHHS-GGG--HHHHHHHHHHHHHHHHHHHHHHHH-SS-HHHHHHHHHHHHHHHHHHHHHHHH-HHHHHHHHHHHTPPP------------------

Organism: Clitoria ternatea (NCBI:txid43366)

InterPro domains:
  IPR000589 Small ribosomal subunit protein uS15 [PF00312] (105-166)
  IPR000589 Small ribosomal subunit protein uS15 [SM01387] (85-166)
  IPR009068 uS15/NS1, RNA-binding domain superfamily [SSF47060] (105-167)